Protein AF-A0A976LN12-F1 (afdb_monomer)

Solvent-accessible surface area (backbone atoms only — not comparable to full-atom values): 12462 Å² total; per-residue (Å²): 134,88,80,76,82,78,75,85,71,80,74,80,60,77,96,73,80,66,76,79,67,91,43,72,65,59,51,52,48,53,51,52,52,62,66,45,45,66,57,50,48,52,52,14,58,76,72,72,47,49,63,70,40,50,72,56,53,52,71,69,55,53,52,47,27,70,76,74,47,70,56,88,60,49,63,60,50,21,56,31,36,73,77,38,62,46,82,43,79,56,96,91,42,79,46,78,28,39,56,69,53,29,57,52,48,52,55,54,55,55,64,74,58,76,72,67,70,79,63,52,66,46,58,33,48,42,52,12,65,45,70,33,64,29,37,32,34,72,39,93,50,66,89,46,38,82,73,51,45,79,37,21,25,38,31,22,56,63,65,55,82,77,41,47,80,32,57,77,28,27,33,24,42,40,19,16,42,58,52,80,83,26,63,55,26,51,54,24,48,76,69,69,26,18,20,27,23,38,36,69,46,45,75,77,56,54,50,75,63,41,41,32,41,37,34,12,75,77,7,36,40,32,63,104

Nearest PDB structures (foldseek):
  2e28-assembly1_A  TM=8.685E-01  e=8.156E-12  Geobacillus stearothermophilus
  3t07-assembly1_C  TM=8.703E-01  e=4.282E-10  Staphylococcus aureus subsp. aureus MRSA252
  5fbu-assembly1_A  TM=6.760E-01  e=2.801E-12  Listeria monocytogenes serotype 4b str. F2365
  5fbt-assembly1_A  TM=6.808E-01  e=3.176E-12  Listeria monocytogenes serotype 4b str. F2365
  5hv2-assembly1_A  TM=5.425E-01  e=1.349E-11  Listeria monocytogenes

Foldseek 3Di:
DDDDDPDPPPPPPPPDPDDPPVDPVVVVVSVVVVVCLVVLCVLCVVLVHDSQLSVQDDPVQSVCCVVPNHDPCSSVQSVQVSVHWDWDQDPNDTDIAGDPRRVVVVVVVVVVDPDDLPDFKFFFAQQFADKAKAFEDEDADLVSLVVAAARHEYEYQADDPSNLVSLLRYQAYEHCADDNPGPQNVSCNVSSHTYGYNSNCRVVNHDGGFIWMAGSVRRMIGGD

Radius of gyration: 21.4 Å; Cα contacts (8 Å, |Δi|>4): 371; chains: 1; bounding box: 44×47×56 Å

Sequence (224 aa):
MLGLSKTAIFKIYGAKAMGEASNRFDEIFAWSISKIDPLLLEIAKRLKVTRAELANARGEEIVSALEKGPAESYRAELKQRIINYSLVLENGKISVHSGKSYQEYLKKESRSEKVNTKIRELHGQGVSAGKAKGRVKIVWDASEMKKVKRGDILVATSTYPALVPAMEKAGAIVTNEGGLLSHAAIVSRELGIPCVVGTKIGTKVLKDGDLVEVDANKGIVKRI

Mean predicted aligned error: 12.31 Å

Secondary structure (DSSP, 8-state):
-------------TTSSSS--SSHHHHHHHHHHHHHHHHHHHHHHHHT--HHHHHTS-HHHHHHHHHH---TTHHHHHHHHHH-EEEEEETTEEEEEEHHHHHHHHHHHHHH----TT--EEE-EEEE--EEEEEEEE-SSGGGGGGPPTT-EEEES---GGGHHHHTT-SEEEESS--TTSHHHHHHHHTT--EEE--SSHHHH--TT-EEEEETTTTEEEE-

Structure (mmCIF, N/CA/C/O backbone):
data_AF-A0A976LN12-F1
#
_entry.id   AF-A0A976LN12-F1
#
loop_
_atom_site.group_PDB
_atom_site.id
_atom_site.type_symbol
_atom_site.label_atom_id
_atom_site.label_alt_id
_atom_site.label_comp_id
_atom_site.label_asym_id
_atom_site.label_entity_id
_atom_site.label_seq_id
_atom_site.pdbx_PDB_ins_code
_atom_site.Cartn_x
_atom_site.Cartn_y
_atom_site.Cartn_z
_atom_site.occupancy
_atom_site.B_iso_or_equiv
_atom_site.auth_seq_id
_atom_site.auth_comp_id
_atom_site.auth_asym_id
_atom_site.auth_atom_id
_atom_site.pdbx_PDB_model_num
ATOM 1 N N . MET A 1 1 ? -1.147 -31.374 -9.773 1.00 28.98 1 MET A N 1
ATOM 2 C CA . MET A 1 1 ? -1.243 -30.909 -11.174 1.00 28.98 1 MET A CA 1
ATOM 3 C C . MET A 1 1 ? -1.25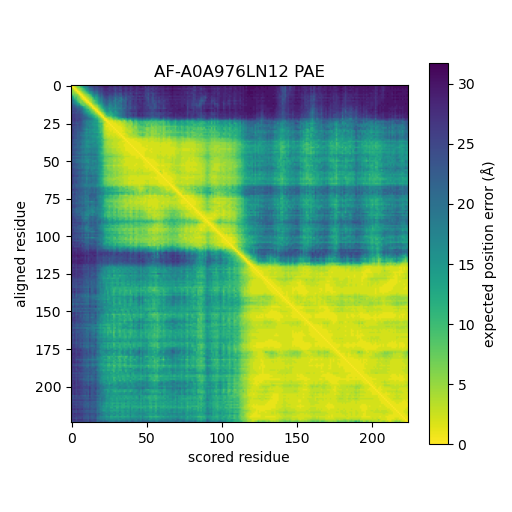7 -29.391 -11.167 1.00 28.98 1 MET A C 1
ATOM 5 O O . MET A 1 1 ? -2.199 -28.800 -10.660 1.00 28.98 1 MET A O 1
ATOM 9 N N . LEU A 1 2 ? -0.157 -28.786 -11.611 1.00 22.89 2 LEU A N 1
ATOM 10 C CA . LEU A 1 2 ? 0.069 -27.341 -11.652 1.00 22.89 2 LEU A CA 1
ATOM 11 C C . LEU A 1 2 ? -0.897 -26.683 -12.650 1.00 22.89 2 LEU A C 1
ATOM 13 O O . LEU A 1 2 ? -0.762 -26.860 -13.858 1.00 22.89 2 LEU A O 1
ATOM 17 N N . GLY A 1 3 ? -1.879 -25.942 -12.136 1.00 24.91 3 GLY A N 1
ATOM 18 C CA . GLY A 1 3 ? -2.769 -25.104 -12.934 1.00 24.91 3 GLY A CA 1
ATOM 19 C C . GLY A 1 3 ? -2.054 -23.817 -13.326 1.00 24.91 3 GLY A C 1
ATOM 20 O O . GLY A 1 3 ? -2.007 -22.867 -12.550 1.00 24.91 3 GLY A O 1
ATOM 21 N N . LEU A 1 4 ? -1.463 -23.825 -14.518 1.00 24.97 4 LEU A N 1
ATOM 22 C CA . LEU A 1 4 ? -0.829 -22.680 -15.161 1.00 24.97 4 LEU A CA 1
ATOM 23 C C . LEU A 1 4 ? -1.767 -21.461 -15.171 1.00 24.97 4 LEU A C 1
ATOM 25 O O . LEU A 1 4 ? -2.879 -21.512 -15.701 1.00 24.97 4 LEU A O 1
ATOM 29 N N . SER A 1 5 ? -1.274 -20.368 -14.588 1.00 24.47 5 SER A N 1
ATOM 30 C CA . SER A 1 5 ? -1.852 -19.026 -14.629 1.00 24.47 5 SER A CA 1
ATOM 31 C C . SER A 1 5 ? -2.061 -18.595 -16.082 1.00 24.47 5 SER A C 1
ATOM 33 O O . SER A 1 5 ? -1.107 -18.329 -16.816 1.00 24.47 5 SER A O 1
ATOM 35 N N . LYS A 1 6 ? -3.326 -18.563 -16.513 1.00 24.97 6 LYS A N 1
ATOM 36 C CA . LYS A 1 6 ? -3.734 -17.938 -17.771 1.00 24.97 6 LYS A CA 1
ATOM 37 C C . LYS A 1 6 ? -3.536 -16.432 -17.636 1.00 24.97 6 LYS A C 1
ATOM 39 O O . LYS A 1 6 ? -4.320 -15.756 -16.984 1.00 24.97 6 LYS A O 1
ATOM 44 N N . THR A 1 7 ? -2.476 -15.944 -18.268 1.00 26.75 7 THR A N 1
ATOM 45 C CA . THR A 1 7 ? -2.479 -14.730 -19.090 1.00 26.75 7 THR A CA 1
ATOM 46 C C . THR A 1 7 ? -3.413 -13.621 -18.593 1.00 26.75 7 THR A C 1
ATOM 48 O O . THR A 1 7 ? -4.501 -13.414 -19.130 1.00 26.75 7 THR A O 1
ATOM 51 N N . ALA A 1 8 ? -2.961 -12.840 -17.611 1.00 24.23 8 ALA A N 1
ATOM 52 C CA . ALA A 1 8 ? -3.479 -11.491 -17.422 1.00 24.23 8 ALA A CA 1
ATOM 53 C C . ALA A 1 8 ? -2.957 -10.619 -18.576 1.00 24.23 8 ALA A C 1
ATOM 55 O O . ALA A 1 8 ? -1.994 -9.868 -18.447 1.00 24.23 8 ALA A O 1
ATOM 56 N N . ILE A 1 9 ? -3.571 -10.776 -19.751 1.00 24.80 9 ILE A N 1
ATOM 57 C CA . ILE A 1 9 ? -3.522 -9.765 -20.801 1.00 24.80 9 ILE A CA 1
ATOM 58 C C . ILE A 1 9 ? -4.232 -8.559 -20.192 1.00 24.80 9 ILE A C 1
ATOM 60 O O . ILE A 1 9 ? -5.461 -8.524 -20.143 1.00 24.80 9 ILE A O 1
ATOM 64 N N . PHE A 1 10 ? -3.466 -7.587 -19.695 1.00 24.81 10 PHE A N 1
ATOM 65 C CA . PHE A 1 10 ? -3.969 -6.238 -19.473 1.00 24.81 10 PHE A CA 1
ATOM 66 C C . PHE A 1 10 ? -4.369 -5.699 -20.852 1.00 24.81 10 PHE A C 1
ATOM 68 O O . PHE A 1 10 ? -3.584 -5.078 -21.563 1.00 24.81 10 PHE A O 1
ATOM 75 N N . LYS A 1 11 ? -5.597 -6.011 -21.279 1.00 23.05 11 LYS A N 1
ATOM 76 C CA . LYS A 1 11 ? -6.276 -5.252 -22.321 1.00 23.05 11 LYS A CA 1
ATOM 77 C C . LYS A 1 11 ? -6.444 -3.858 -21.737 1.00 23.05 11 LYS A C 1
ATOM 79 O O . LYS A 1 11 ? -7.354 -3.627 -20.944 1.00 23.05 11 LYS A O 1
ATOM 84 N N . ILE A 1 12 ? -5.546 -2.952 -22.109 1.00 28.84 12 ILE A N 1
ATOM 85 C CA . ILE A 1 12 ? -5.745 -1.514 -21.963 1.00 28.84 12 ILE A CA 1
ATOM 86 C C . ILE A 1 12 ? -6.901 -1.179 -22.910 1.00 28.84 12 ILE A C 1
ATOM 88 O O . ILE A 1 12 ? -6.709 -0.809 -24.066 1.00 28.84 12 ILE A O 1
ATOM 92 N N . TYR A 1 13 ? -8.131 -1.422 -22.453 1.00 26.58 13 TYR A N 1
ATOM 93 C CA . TYR A 1 13 ? -9.299 -0.807 -23.052 1.00 26.58 13 TYR A CA 1
ATOM 94 C C . TYR A 1 13 ? -9.126 0.688 -22.834 1.00 26.58 13 TYR A C 1
ATOM 96 O O . TYR A 1 13 ? -9.095 1.156 -21.694 1.00 26.58 13 TYR A O 1
ATOM 104 N N . GLY A 1 14 ? -8.960 1.413 -23.938 1.00 29.27 14 GLY A N 1
ATOM 105 C CA . GLY A 1 14 ? -8.953 2.863 -23.930 1.00 29.27 14 GLY A CA 1
ATOM 106 C C . GLY A 1 14 ? -10.099 3.399 -23.073 1.00 29.27 14 GLY A C 1
ATOM 107 O O . GLY A 1 14 ? -11.235 2.941 -23.182 1.00 29.27 14 GLY A O 1
ATOM 108 N N . ALA A 1 15 ? -9.760 4.341 -22.199 1.00 33.19 15 ALA A N 1
ATOM 109 C CA . ALA A 1 15 ? -10.671 5.315 -21.604 1.00 33.19 15 ALA A CA 1
ATOM 110 C C . ALA A 1 15 ? -11.942 4.802 -20.884 1.00 33.19 15 ALA A C 1
ATOM 112 O O . ALA A 1 15 ? -12.852 5.594 -20.673 1.00 33.19 15 ALA A O 1
ATOM 113 N N . LYS A 1 16 ? -12.045 3.527 -20.473 1.00 28.75 16 LYS A N 1
ATOM 114 C CA . LYS A 1 16 ? -13.268 3.042 -19.789 1.00 28.75 16 LYS A CA 1
ATOM 115 C C . LYS A 1 16 ? -13.072 2.212 -18.517 1.00 28.75 16 LYS A C 1
ATOM 117 O O . LYS A 1 16 ? -14.050 1.698 -17.991 1.00 28.75 16 LYS A O 1
ATOM 122 N N . ALA A 1 17 ? -11.841 2.085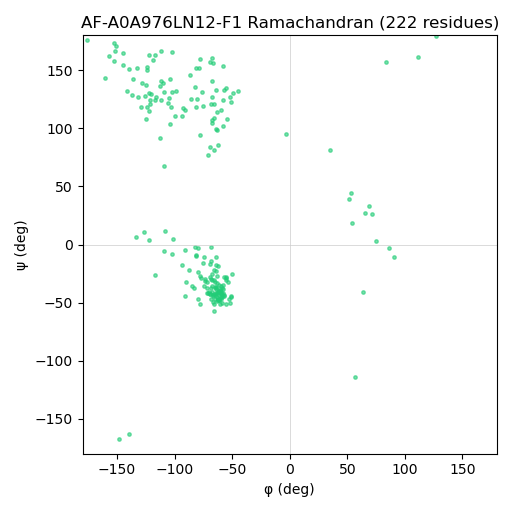 -18.013 1.00 30.70 17 ALA A N 1
ATOM 123 C CA . ALA A 1 17 ? -11.537 1.292 -16.810 1.00 30.70 17 ALA A CA 1
ATOM 124 C C . ALA A 1 17 ? -10.859 2.072 -15.666 1.00 30.70 17 ALA A C 1
ATOM 126 O O . ALA A 1 17 ? -10.529 1.481 -14.642 1.00 30.70 17 ALA A O 1
ATOM 127 N N . MET A 1 18 ? -10.673 3.384 -15.806 1.00 37.06 18 MET A N 1
ATOM 128 C CA . MET A 1 18 ? -10.394 4.253 -14.665 1.00 37.06 18 MET A CA 1
ATOM 129 C C . MET A 1 18 ? -11.718 4.910 -14.302 1.00 37.06 18 MET A C 1
ATOM 131 O O . MET A 1 18 ? -12.254 5.674 -15.102 1.00 37.06 18 MET A O 1
ATOM 135 N N . GLY A 1 19 ? -12.285 4.528 -13.152 1.00 37.47 19 GLY A N 1
ATOM 136 C CA . GLY A 1 19 ? -13.380 5.285 -12.550 1.00 37.47 19 GLY A CA 1
ATOM 137 C C . GLY A 1 19 ? -12.969 6.750 -12.520 1.00 37.47 19 GLY A C 1
ATOM 138 O O . GLY A 1 19 ? -11.820 7.015 -12.174 1.00 37.47 19 GLY A O 1
ATOM 139 N N . GLU A 1 20 ? -13.863 7.611 -13.012 1.00 40.19 20 GLU A N 1
ATOM 140 C CA . GLU A 1 20 ? -13.735 9.066 -13.156 1.00 40.19 20 GLU A CA 1
ATOM 141 C C . GLU A 1 20 ? -12.421 9.602 -12.587 1.00 40.19 20 GLU A C 1
ATOM 143 O O . GLU A 1 20 ? -12.283 9.801 -11.379 1.00 40.19 20 GLU A O 1
ATOM 148 N N . ALA A 1 21 ? -11.422 9.754 -13.461 1.00 42.53 21 ALA A N 1
ATOM 149 C CA . ALA A 1 21 ? -10.165 10.377 -13.098 1.00 42.53 21 ALA A CA 1
ATOM 150 C C . ALA A 1 21 ? -10.495 11.785 -12.596 1.00 42.53 21 ALA A C 1
ATOM 152 O O . ALA A 1 21 ? -10.798 12.686 -13.372 1.00 42.53 21 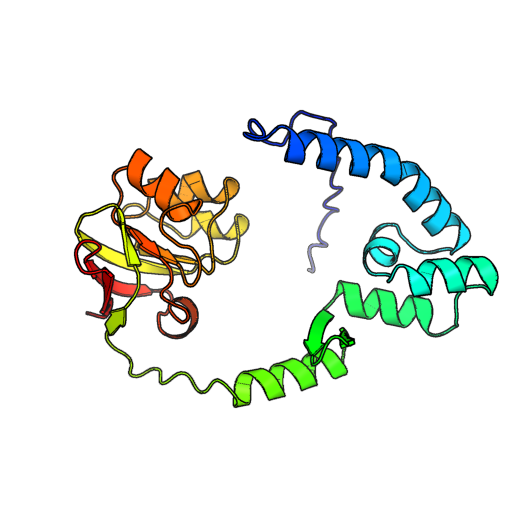ALA A O 1
ATOM 153 N N . SER A 1 22 ? -10.484 11.963 -11.277 1.00 49.88 22 SER A N 1
ATOM 154 C CA . SER A 1 22 ? -10.904 13.206 -10.631 1.00 49.88 22 SER A CA 1
ATOM 155 C C . SER A 1 22 ? -10.008 14.395 -10.995 1.00 49.88 22 SER A C 1
ATOM 157 O O . SER A 1 22 ? -10.376 15.536 -10.730 1.00 49.88 22 SER A O 1
ATOM 159 N N . ASN A 1 23 ? -8.866 14.150 -11.651 1.00 54.28 23 ASN A N 1
ATOM 160 C CA . ASN A 1 23 ? -7.935 15.164 -12.119 1.00 54.28 23 ASN A CA 1
ATOM 161 C C . ASN A 1 23 ? -7.524 14.949 -13.585 1.00 54.28 23 ASN A C 1
ATOM 163 O O . ASN A 1 23 ? -6.964 13.920 -13.959 1.00 54.28 23 ASN A O 1
ATOM 167 N N . ARG A 1 24 ? -7.680 16.007 -14.393 1.00 60.66 24 ARG A N 1
ATOM 168 C CA . ARG A 1 24 ? -7.269 16.112 -15.811 1.00 60.66 24 ARG A CA 1
ATOM 169 C C . ARG A 1 24 ? -5.817 15.684 -16.080 1.00 60.66 24 ARG A C 1
ATOM 171 O O . ARG A 1 24 ? -5.483 15.285 -17.191 1.00 60.66 24 ARG A O 1
ATOM 178 N N . PHE A 1 25 ? -4.945 15.774 -15.076 1.00 66.12 25 PHE A N 1
ATOM 179 C CA . PHE A 1 25 ? -3.558 15.322 -15.171 1.00 66.12 25 PHE A CA 1
ATOM 180 C C . PHE A 1 25 ? -3.449 13.803 -15.368 1.00 66.12 25 PHE A C 1
ATOM 182 O O . PHE A 1 25 ? -2.692 13.364 -16.231 1.00 66.12 25 PHE A O 1
ATOM 189 N N . ASP A 1 26 ? -4.236 13.011 -14.636 1.00 60.69 26 ASP A N 1
ATOM 190 C CA . ASP A 1 26 ? -4.193 11.547 -14.717 1.00 60.69 26 ASP A CA 1
ATOM 191 C C . ASP A 1 26 ? -4.701 11.058 -16.078 1.00 60.69 26 ASP A C 1
ATOM 193 O O . ASP A 1 26 ? -4.136 10.132 -16.661 1.00 60.69 26 ASP A O 1
ATOM 197 N N . GLU A 1 27 ? -5.700 11.742 -16.644 1.00 63.44 27 GLU A N 1
ATOM 198 C CA . GLU A 1 27 ? -6.181 11.486 -18.005 1.00 63.44 27 GLU A CA 1
ATOM 199 C C . GLU A 1 27 ? -5.117 11.793 -19.061 1.00 63.44 27 GLU A C 1
ATOM 201 O O . GLU A 1 27 ? -4.867 10.972 -19.944 1.00 63.44 27 GLU A O 1
ATOM 206 N N . ILE A 1 28 ? -4.457 12.955 -18.967 1.00 74.44 28 ILE A N 1
ATOM 207 C CA . ILE A 1 28 ? -3.376 13.342 -19.887 1.00 74.44 28 ILE A CA 1
ATOM 208 C C . ILE A 1 28 ? -2.206 12.365 -19.771 1.00 74.44 28 ILE A C 1
ATOM 210 O O . ILE A 1 28 ? -1.624 11.977 -20.787 1.00 74.44 28 ILE A O 1
ATOM 214 N N . PHE A 1 29 ? -1.869 11.943 -18.554 1.00 70.38 29 PHE A N 1
ATOM 215 C CA . PHE A 1 29 ? -0.800 10.987 -18.307 1.00 70.38 29 PHE A CA 1
ATOM 216 C C . PHE A 1 29 ? -1.143 9.617 -18.902 1.00 70.38 29 PHE A C 1
ATOM 218 O O . PHE A 1 29 ? -0.370 9.084 -19.699 1.00 70.38 29 PHE A O 1
ATOM 225 N N . ALA A 1 30 ? -2.329 9.078 -18.610 1.00 68.50 30 ALA A N 1
ATOM 226 C CA . ALA A 1 30 ? -2.794 7.810 -19.167 1.00 68.50 30 ALA A CA 1
ATOM 227 C C . ALA A 1 30 ? -2.876 7.855 -20.702 1.00 68.50 30 ALA A C 1
ATOM 229 O O . ALA A 1 30 ? -2.438 6.921 -21.383 1.00 68.50 30 ALA A O 1
ATOM 230 N N . TRP A 1 31 ? -3.369 8.963 -21.264 1.00 76.88 31 TRP A N 1
ATOM 231 C CA . TRP A 1 31 ? -3.399 9.185 -22.707 1.00 76.88 31 TRP A CA 1
ATOM 232 C C . TRP A 1 31 ? -1.988 9.202 -23.302 1.00 76.88 31 TRP A C 1
ATOM 234 O O . TRP A 1 31 ? -1.729 8.479 -24.264 1.00 76.88 31 TRP A O 1
ATOM 244 N N . SER A 1 32 ? -1.054 9.935 -22.696 1.00 75.12 32 SER A N 1
ATOM 245 C CA . SER A 1 32 ? 0.346 9.998 -23.138 1.00 75.12 32 SER A CA 1
ATOM 246 C C . SER A 1 32 ? 1.007 8.618 -23.122 1.00 75.12 32 SER A C 1
ATOM 248 O O . SER A 1 32 ? 1.611 8.213 -24.115 1.00 75.12 32 SER A O 1
ATOM 250 N N . ILE A 1 33 ? 0.817 7.843 -22.048 1.00 75.62 33 ILE A N 1
ATOM 251 C CA . ILE A 1 33 ? 1.317 6.464 -21.953 1.00 75.62 33 ILE A CA 1
ATOM 252 C C . ILE A 1 33 ? 0.724 5.588 -23.066 1.00 75.62 33 ILE A C 1
ATOM 254 O O . ILE A 1 33 ? 1.459 4.847 -23.718 1.00 75.62 33 ILE A O 1
ATOM 258 N N . SER A 1 34 ? -0.578 5.713 -23.351 1.00 76.19 34 SER A N 1
ATOM 259 C CA . SER A 1 34 ? -1.232 4.939 -24.417 1.00 76.19 34 SER A CA 1
ATOM 260 C C . SER A 1 34 ? -0.680 5.247 -25.816 1.00 76.19 34 SER A C 1
ATOM 262 O O . SER A 1 34 ? -0.609 4.358 -26.662 1.00 76.19 34 SER A O 1
ATOM 264 N N . LYS A 1 35 ? -0.256 6.494 -26.064 1.00 83.19 35 LYS A N 1
ATOM 265 C CA . LYS A 1 35 ? 0.338 6.917 -27.343 1.00 83.19 35 LYS A CA 1
ATOM 266 C C . LYS A 1 35 ? 1.790 6.480 -27.494 1.00 83.19 35 LYS A C 1
ATOM 268 O O . LYS A 1 35 ? 2.245 6.282 -28.617 1.00 83.19 35 LYS A O 1
ATOM 273 N N . ILE A 1 36 ? 2.494 6.302 -26.381 1.00 87.56 36 ILE A N 1
ATOM 274 C CA . ILE A 1 36 ? 3.873 5.810 -26.351 1.00 87.56 36 ILE A CA 1
ATOM 275 C C . ILE A 1 36 ? 3.926 4.282 -26.512 1.00 87.56 36 ILE A C 1
ATOM 277 O O . ILE A 1 36 ? 4.933 3.748 -26.973 1.00 87.56 36 ILE A O 1
ATOM 281 N N . ASP A 1 37 ? 2.855 3.554 -26.190 1.00 84.81 37 ASP A N 1
ATOM 282 C CA . ASP A 1 37 ? 2.883 2.089 -26.198 1.00 84.81 37 ASP A CA 1
ATOM 283 C C . ASP A 1 37 ? 3.267 1.454 -27.557 1.00 84.81 37 ASP A C 1
ATOM 285 O O . ASP A 1 37 ? 4.125 0.567 -27.558 1.00 84.81 37 ASP A O 1
ATOM 289 N N . PRO A 1 38 ? 2.783 1.932 -28.726 1.00 89.12 38 PRO A N 1
ATOM 290 C CA . PRO A 1 38 ? 3.251 1.447 -30.030 1.00 89.12 38 PRO A CA 1
ATOM 291 C C . PRO A 1 38 ? 4.758 1.634 -30.254 1.00 89.12 38 PRO A C 1
ATOM 293 O O . PRO A 1 38 ? 5.413 0.758 -30.820 1.00 89.12 38 PRO A O 1
ATOM 296 N N . LEU A 1 39 ? 5.325 2.746 -29.774 1.00 90.38 39 LEU A N 1
ATOM 297 C CA . LEU A 1 39 ? 6.764 3.004 -29.843 1.00 90.38 39 LEU A CA 1
ATOM 298 C C . LEU A 1 39 ? 7.535 2.009 -28.967 1.00 90.38 39 LEU A C 1
ATOM 300 O O . LEU A 1 39 ? 8.534 1.442 -29.406 1.00 90.38 39 LEU A O 1
ATOM 304 N N . LEU A 1 40 ? 7.051 1.747 -27.751 1.00 89.88 40 LEU A N 1
ATOM 305 C CA . LEU A 1 40 ? 7.664 0.769 -26.849 1.00 89.88 40 LEU A CA 1
ATOM 306 C C . LEU A 1 40 ? 7.589 -0.655 -27.410 1.00 89.88 40 LEU A C 1
ATOM 308 O O . LEU A 1 40 ? 8.537 -1.422 -27.255 1.00 89.88 40 LEU A O 1
ATOM 312 N N . LEU A 1 41 ? 6.503 -1.016 -28.096 1.00 90.31 41 LEU A N 1
ATOM 313 C CA . LEU A 1 41 ? 6.386 -2.309 -28.773 1.00 90.31 41 LEU A CA 1
ATOM 314 C C . LEU A 1 41 ? 7.406 -2.462 -29.908 1.00 90.31 41 LEU A C 1
ATOM 316 O O . LEU A 1 41 ? 8.026 -3.520 -30.031 1.00 90.31 41 LEU A O 1
ATOM 320 N N . GLU A 1 42 ? 7.630 -1.414 -30.701 1.00 92.94 42 GLU A N 1
ATOM 321 C CA . GLU A 1 42 ? 8.632 -1.429 -31.771 1.00 92.94 42 GLU A CA 1
ATOM 322 C C . GLU A 1 42 ? 10.062 -1.508 -31.212 1.00 92.94 42 GLU A C 1
ATOM 324 O O . GLU A 1 42 ? 10.877 -2.295 -31.697 1.00 92.94 42 GLU A O 1
ATOM 329 N N . ILE A 1 43 ? 10.361 -0.775 -30.133 1.00 92.19 43 ILE A N 1
ATOM 330 C CA . ILE A 1 43 ? 11.647 -0.882 -29.424 1.00 92.19 43 ILE A CA 1
ATOM 331 C C . ILE A 1 43 ? 11.849 -2.309 -28.899 1.00 92.19 43 ILE A C 1
ATOM 333 O O . ILE A 1 43 ? 12.904 -2.905 -29.123 1.00 92.19 43 ILE A O 1
ATOM 337 N N . ALA A 1 44 ? 10.834 -2.891 -28.255 1.00 91.06 44 ALA A N 1
ATOM 338 C CA . ALA A 1 44 ? 10.896 -4.256 -27.735 1.00 91.06 44 ALA A CA 1
ATOM 339 C C . ALA A 1 44 ? 11.185 -5.264 -28.860 1.00 91.06 44 ALA A C 1
ATOM 341 O O . ALA A 1 44 ? 12.060 -6.123 -28.725 1.00 91.06 44 ALA A O 1
ATOM 342 N N . LYS A 1 45 ? 10.524 -5.102 -30.013 1.00 92.19 45 LYS A N 1
ATOM 343 C CA . LYS A 1 45 ? 10.739 -5.923 -31.208 1.00 92.19 45 LYS A CA 1
ATOM 344 C C . LYS A 1 45 ? 12.171 -5.808 -31.738 1.00 92.19 45 LYS A C 1
ATOM 346 O O . LYS A 1 45 ? 12.798 -6.838 -31.988 1.00 92.19 45 LYS A O 1
ATOM 351 N N . ARG A 1 46 ? 12.713 -4.590 -31.863 1.00 92.12 46 ARG A N 1
ATOM 352 C CA . ARG A 1 46 ? 14.097 -4.348 -32.322 1.00 92.12 46 ARG A CA 1
ATOM 353 C C . ARG A 1 46 ? 15.134 -4.962 -31.388 1.00 92.12 46 ARG A C 1
ATOM 355 O O . ARG A 1 46 ? 16.070 -5.610 -31.848 1.00 92.12 46 ARG A O 1
ATOM 362 N N . LEU A 1 47 ? 14.926 -4.824 -30.081 1.00 89.62 47 LEU A N 1
ATOM 363 C CA . LEU A 1 47 ? 15.802 -5.392 -29.054 1.00 89.62 47 LEU A CA 1
ATOM 364 C C . LEU A 1 47 ? 15.552 -6.895 -28.815 1.00 89.62 47 LEU A C 1
ATOM 366 O O . LEU A 1 47 ? 16.279 -7.544 -28.053 1.00 89.62 47 LEU A O 1
ATOM 370 N N . LYS A 1 48 ? 14.555 -7.479 -29.502 1.00 90.25 48 LYS A N 1
ATOM 371 C CA . LYS A 1 48 ? 14.134 -8.881 -29.370 1.00 90.25 48 LYS A CA 1
ATOM 372 C C . LYS A 1 48 ? 13.843 -9.242 -27.900 1.00 90.25 48 LYS A C 1
ATOM 374 O O . LYS A 1 48 ? 14.292 -10.276 -27.404 1.00 90.25 48 LYS A O 1
ATOM 379 N N . VAL A 1 49 ? 13.132 -8.360 -27.204 1.00 88.88 49 VAL A N 1
ATOM 380 C CA . VAL A 1 49 ? 12.633 -8.539 -25.831 1.00 88.88 49 VAL A CA 1
ATOM 381 C C . VAL A 1 49 ? 11.115 -8.384 -25.812 1.00 88.88 49 VAL A C 1
ATOM 383 O O . VAL A 1 49 ? 10.509 -7.864 -26.747 1.00 88.88 49 VAL A O 1
ATOM 386 N N . THR A 1 50 ? 10.474 -8.851 -24.751 1.00 89.00 50 THR A N 1
ATOM 387 C CA . THR A 1 50 ? 9.036 -8.663 -24.541 1.00 89.00 50 THR A CA 1
ATOM 388 C C . THR A 1 50 ? 8.728 -7.253 -24.034 1.00 89.00 50 THR A C 1
ATOM 390 O O . THR A 1 50 ? 9.571 -6.576 -23.443 1.00 89.00 50 THR A O 1
ATOM 393 N N . ARG A 1 51 ? 7.476 -6.809 -24.204 1.00 86.94 51 ARG A N 1
ATOM 394 C CA . ARG A 1 51 ? 7.005 -5.516 -23.679 1.00 86.94 51 ARG A CA 1
ATOM 395 C C . ARG A 1 51 ? 7.160 -5.398 -22.158 1.00 86.94 51 ARG A C 1
ATOM 397 O O . ARG A 1 51 ? 7.446 -4.309 -21.662 1.00 86.94 51 ARG A O 1
ATOM 404 N N . ALA A 1 52 ? 6.977 -6.513 -21.447 1.00 83.25 52 ALA A N 1
ATOM 405 C CA . AL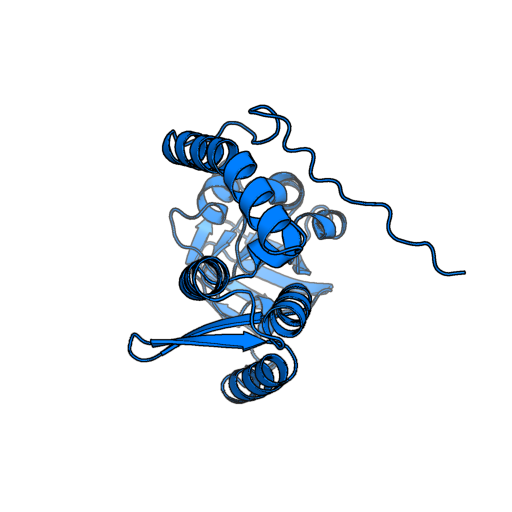A A 1 52 ? 7.145 -6.606 -20.001 1.00 83.25 52 ALA A CA 1
ATOM 406 C C . ALA A 1 52 ? 8.622 -6.517 -19.588 1.00 83.25 52 ALA A C 1
ATOM 408 O O . ALA A 1 52 ? 8.945 -5.802 -18.645 1.00 83.25 52 ALA A O 1
ATOM 409 N N . GLU A 1 53 ? 9.530 -7.172 -20.317 1.00 85.00 53 GLU A N 1
ATOM 410 C CA . GLU A 1 53 ? 10.976 -7.024 -20.096 1.00 85.00 53 GLU A CA 1
ATOM 411 C C . GLU A 1 53 ? 11.419 -5.578 -20.340 1.00 85.00 53 GLU A C 1
ATOM 413 O O . GLU A 1 53 ? 12.087 -4.998 -19.489 1.00 85.00 53 GLU A O 1
ATOM 418 N N . LEU A 1 54 ? 10.974 -4.957 -21.438 1.00 88.19 54 LEU A N 1
ATOM 419 C CA . LEU A 1 54 ? 11.306 -3.562 -21.739 1.00 88.19 54 LEU A CA 1
ATOM 420 C C . LEU A 1 54 ? 10.786 -2.588 -20.669 1.00 88.19 54 LEU A C 1
ATOM 422 O O . LEU A 1 54 ? 11.458 -1.610 -20.362 1.00 88.19 54 LEU A O 1
ATOM 426 N N . ALA A 1 55 ? 9.623 -2.860 -20.065 1.00 86.12 55 ALA A N 1
ATOM 427 C CA . ALA A 1 55 ? 9.072 -2.035 -18.984 1.00 86.12 55 ALA A CA 1
ATOM 428 C C . ALA A 1 55 ? 9.964 -1.995 -17.727 1.00 86.12 55 ALA A C 1
ATOM 430 O O . ALA A 1 55 ? 9.813 -1.094 -16.909 1.00 86.12 55 ALA A O 1
ATOM 431 N N . ASN A 1 56 ? 10.883 -2.954 -17.581 1.00 84.94 56 ASN A N 1
ATOM 432 C CA . ASN A 1 56 ? 11.830 -3.048 -16.469 1.00 84.94 56 ASN A CA 1
ATOM 433 C C . ASN A 1 56 ? 13.247 -2.558 -16.842 1.00 84.94 56 ASN A C 1
ATOM 435 O O . ASN A 1 56 ? 14.186 -2.667 -16.042 1.00 84.94 56 ASN A O 1
ATOM 439 N N . ALA A 1 57 ? 13.426 -2.036 -18.060 1.00 86.75 57 ALA A N 1
ATOM 440 C CA . ALA A 1 57 ? 14.681 -1.457 -18.522 1.00 86.75 57 ALA A CA 1
ATOM 441 C C . ALA A 1 57 ? 14.780 0.023 -18.131 1.00 86.75 57 ALA A C 1
ATOM 443 O O . ALA A 1 57 ? 13.788 0.752 -18.136 1.00 86.75 57 ALA A O 1
ATOM 444 N N . ARG A 1 58 ? 15.993 0.491 -17.829 1.00 86.31 58 ARG A N 1
ATOM 445 C CA . ARG A 1 58 ? 16.253 1.921 -17.620 1.00 86.31 58 ARG A CA 1
ATOM 446 C C . ARG A 1 58 ? 16.372 2.638 -18.959 1.00 86.31 58 ARG A C 1
ATOM 448 O O . ARG A 1 58 ? 16.842 2.050 -19.930 1.00 86.31 58 ARG A O 1
ATOM 455 N N . GLY A 1 59 ? 16.032 3.928 -18.989 1.00 85.75 59 GLY A N 1
ATOM 456 C CA . GLY A 1 59 ? 16.147 4.750 -20.200 1.00 85.75 59 GLY A CA 1
ATOM 457 C C . GLY A 1 59 ? 17.543 4.681 -20.831 1.00 85.75 59 GLY A C 1
ATOM 458 O O . GLY A 1 59 ? 17.664 4.399 -22.017 1.00 85.75 59 GLY A O 1
ATOM 459 N N . GLU A 1 60 ? 18.595 4.814 -20.020 1.00 85.94 60 GLU A N 1
ATOM 460 C CA . GLU A 1 60 ? 19.996 4.700 -20.459 1.00 85.94 60 GLU A CA 1
ATOM 461 C C . GLU A 1 60 ? 20.327 3.326 -21.060 1.00 85.94 60 GLU A C 1
ATOM 463 O O . GLU A 1 60 ? 21.060 3.228 -22.043 1.00 85.94 60 GLU A O 1
ATOM 468 N N . GLU A 1 61 ? 19.770 2.251 -20.495 1.00 88.50 61 GLU A N 1
ATOM 469 C CA . GLU A 1 61 ? 19.990 0.892 -20.990 1.00 88.50 61 GLU A CA 1
ATOM 470 C C . GLU A 1 61 ? 19.269 0.668 -22.322 1.00 88.50 61 GLU A C 1
ATOM 472 O O . GLU A 1 61 ? 19.821 0.015 -23.201 1.00 88.50 61 GLU A O 1
ATOM 477 N N . ILE A 1 62 ? 18.064 1.228 -22.487 1.00 90.00 62 ILE A N 1
ATOM 478 C CA . ILE A 1 62 ? 17.322 1.192 -23.754 1.00 90.00 62 ILE A CA 1
ATOM 479 C C . ILE A 1 62 ? 18.101 1.945 -24.836 1.00 90.00 62 ILE A C 1
ATOM 481 O O . ILE A 1 62 ? 18.303 1.400 -25.917 1.00 90.00 62 ILE A O 1
ATOM 485 N N . VAL A 1 63 ? 18.570 3.163 -24.544 1.00 91.00 63 VAL A N 1
ATOM 486 C CA . VAL A 1 63 ? 19.352 3.978 -25.491 1.00 91.00 63 VAL A CA 1
ATOM 487 C C . VAL A 1 63 ? 20.641 3.256 -25.887 1.00 91.00 63 VAL A C 1
ATOM 489 O O . VAL A 1 63 ? 20.877 3.036 -27.071 1.00 91.00 63 VAL A O 1
ATOM 492 N N . SER A 1 64 ? 21.420 2.781 -24.911 1.00 89.06 64 SER A N 1
ATOM 493 C CA . SER A 1 64 ? 22.657 2.032 -25.168 1.00 89.06 64 SER A CA 1
ATOM 494 C C . SER A 1 64 ? 22.407 0.756 -25.982 1.00 89.06 64 SER A C 1
ATOM 496 O O . SER A 1 64 ? 23.153 0.461 -26.914 1.00 89.06 64 SER A O 1
ATOM 498 N N . ALA A 1 65 ? 21.327 0.019 -25.691 1.00 90.62 65 ALA A N 1
ATOM 499 C CA . ALA A 1 65 ? 20.970 -1.188 -26.433 1.00 90.62 65 ALA A CA 1
ATOM 500 C C . ALA A 1 65 ? 20.513 -0.896 -27.872 1.00 90.62 65 ALA A C 1
ATOM 502 O O . ALA A 1 65 ? 20.710 -1.735 -28.751 1.00 90.62 65 ALA A O 1
ATOM 503 N N . LEU A 1 66 ? 19.914 0.272 -28.127 1.00 90.38 66 LEU A N 1
ATOM 504 C CA . LEU A 1 66 ? 19.550 0.715 -29.474 1.00 90.38 66 LEU A CA 1
ATOM 505 C C . LEU A 1 66 ? 20.773 1.168 -30.285 1.00 90.38 66 LEU A C 1
ATOM 507 O O . LEU A 1 66 ? 20.816 0.914 -31.485 1.00 90.38 66 LEU A O 1
ATOM 511 N N . GLU A 1 67 ? 21.761 1.798 -29.645 1.00 91.31 67 GLU A N 1
ATOM 512 C CA . GLU A 1 67 ? 22.983 2.286 -30.303 1.00 91.31 67 GLU A CA 1
ATOM 513 C C . GLU A 1 67 ? 24.020 1.183 -30.548 1.00 91.31 67 GLU A C 1
ATOM 515 O O . GLU A 1 67 ? 24.595 1.091 -31.630 1.00 91.31 67 GLU A O 1
ATOM 520 N N . LYS A 1 68 ? 24.285 0.357 -29.530 1.00 89.94 68 LYS A N 1
ATOM 521 C CA . LYS A 1 68 ? 25.402 -0.607 -29.503 1.00 89.94 68 LYS A CA 1
ATOM 522 C C . LYS A 1 68 ? 24.945 -2.061 -29.616 1.00 89.94 68 LYS A C 1
ATOM 524 O O . LYS A 1 68 ? 25.775 -2.962 -29.701 1.00 89.94 68 LYS A O 1
ATOM 529 N N . GLY A 1 69 ? 23.635 -2.291 -29.616 1.00 85.44 69 GLY A N 1
ATOM 530 C CA . GLY A 1 69 ? 23.043 -3.613 -29.454 1.00 85.44 69 GLY A CA 1
ATOM 531 C C . GLY A 1 69 ? 22.911 -4.015 -27.976 1.00 85.44 69 GLY A C 1
ATOM 532 O O . GLY A 1 69 ? 23.614 -3.492 -27.107 1.00 85.44 69 GLY A O 1
ATOM 533 N N . PRO A 1 70 ? 21.990 -4.940 -27.650 1.00 84.31 70 PRO A N 1
ATOM 534 C CA . PRO A 1 70 ? 21.788 -5.386 -26.278 1.00 84.31 70 PRO A CA 1
ATOM 535 C C . PRO A 1 70 ? 23.007 -6.175 -25.786 1.00 84.31 70 PRO A C 1
ATOM 537 O O . PRO A 1 70 ? 23.408 -7.158 -26.408 1.00 84.31 70 PRO A O 1
ATOM 540 N N . ALA A 1 71 ? 23.561 -5.775 -24.639 1.00 80.06 71 ALA A N 1
ATOM 541 C CA . ALA A 1 71 ? 24.607 -6.538 -23.962 1.00 80.06 71 ALA A CA 1
ATOM 542 C C . ALA A 1 71 ? 24.128 -7.965 -23.629 1.00 80.06 71 ALA A C 1
ATOM 544 O O . ALA A 1 71 ? 22.938 -8.197 -23.414 1.00 80.06 71 ALA A O 1
ATOM 545 N N . GLU A 1 72 ? 25.050 -8.922 -23.516 1.00 78.12 72 GLU A N 1
ATOM 546 C CA . GLU A 1 72 ? 24.719 -10.325 -23.219 1.00 78.12 72 GLU A CA 1
ATOM 547 C C . GLU A 1 72 ? 23.941 -10.478 -21.897 1.00 78.12 72 GLU A C 1
ATOM 549 O O . GLU A 1 72 ? 22.958 -11.217 -21.809 1.00 78.12 72 GLU A O 1
ATOM 554 N N . SER A 1 73 ? 24.309 -9.686 -20.888 1.00 79.06 73 SER A N 1
ATOM 555 C CA . SER A 1 73 ? 23.644 -9.643 -19.584 1.00 79.06 73 SER A CA 1
ATOM 556 C C . SER A 1 73 ? 22.300 -8.909 -19.588 1.00 79.06 73 SER A C 1
ATOM 558 O O . SER A 1 73 ? 21.514 -9.097 -18.660 1.00 79.06 73 SER A O 1
ATOM 560 N N . TYR A 1 74 ? 21.993 -8.117 -20.625 1.00 82.69 74 TYR A N 1
ATOM 561 C CA . TYR A 1 74 ? 20.829 -7.223 -20.662 1.00 82.69 74 TYR A CA 1
ATOM 562 C C . TYR A 1 74 ? 19.525 -7.981 -20.411 1.00 82.69 74 TYR A C 1
ATOM 564 O O . TYR A 1 74 ? 18.757 -7.641 -19.518 1.00 82.69 74 TYR A O 1
ATOM 572 N N . ARG A 1 75 ? 19.289 -9.077 -21.137 1.00 83.44 75 ARG A N 1
ATOM 573 C CA . ARG A 1 75 ? 18.055 -9.858 -20.965 1.00 83.44 75 ARG A CA 1
ATOM 574 C C . ARG A 1 75 ? 17.987 -10.582 -19.628 1.00 83.44 75 ARG A C 1
ATOM 576 O O . ARG A 1 75 ? 16.902 -10.703 -19.064 1.00 83.44 75 ARG A O 1
ATOM 583 N N . ALA A 1 76 ? 19.117 -11.098 -19.145 1.00 85.38 76 ALA A N 1
ATOM 584 C CA . ALA A 1 76 ? 19.168 -11.791 -17.863 1.00 85.38 76 ALA A CA 1
ATOM 585 C C . ALA A 1 76 ? 18.798 -10.835 -16.719 1.00 85.38 76 ALA A C 1
ATOM 587 O O . ALA A 1 76 ? 17.990 -11.189 -15.863 1.00 85.38 76 ALA A O 1
ATOM 588 N N . GLU A 1 77 ? 19.308 -9.606 -16.775 1.00 84.69 77 GLU A N 1
ATOM 589 C CA . GLU A 1 77 ? 19.011 -8.531 -15.830 1.00 84.69 77 GLU A CA 1
ATOM 590 C C . GLU A 1 77 ? 17.521 -8.142 -15.854 1.00 84.69 77 GLU A C 1
ATOM 592 O O . GLU A 1 77 ? 16.872 -8.102 -14.809 1.00 84.69 77 GLU A O 1
ATOM 597 N N . LEU A 1 78 ? 16.932 -7.935 -17.041 1.00 85.25 78 LEU A N 1
ATOM 598 C CA . LEU A 1 78 ? 15.504 -7.600 -17.162 1.00 85.25 78 LEU A CA 1
ATOM 599 C C . LEU A 1 78 ? 14.597 -8.694 -16.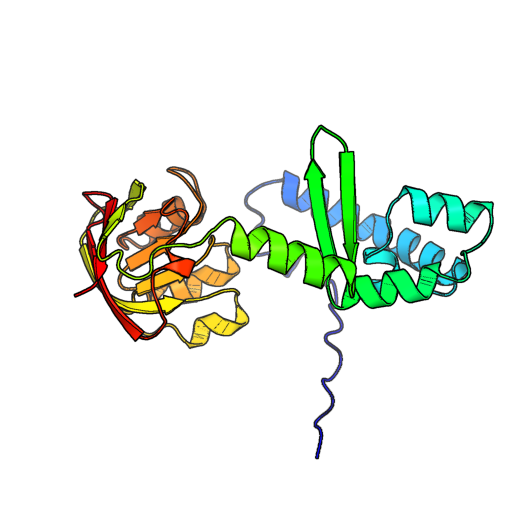591 1.00 85.25 78 LEU A C 1
ATOM 601 O O . LEU A 1 78 ? 13.621 -8.395 -15.903 1.00 85.25 78 LEU A O 1
ATOM 605 N N . LYS A 1 79 ? 14.938 -9.967 -16.820 1.00 85.56 79 LYS A N 1
ATOM 606 C CA . LYS A 1 79 ? 14.201 -11.099 -16.241 1.00 85.56 79 LYS A CA 1
ATOM 607 C C . LYS A 1 79 ? 14.289 -11.135 -14.721 1.00 85.56 79 LYS A C 1
ATOM 609 O O . LYS A 1 79 ? 13.301 -11.468 -14.075 1.00 85.56 79 LYS A O 1
ATOM 614 N N . GLN A 1 80 ? 15.437 -10.781 -14.145 1.00 83.88 80 GLN A N 1
ATOM 615 C CA . GLN A 1 80 ? 15.566 -10.673 -12.692 1.00 83.88 80 GLN A CA 1
ATOM 616 C C . GLN A 1 80 ? 14.695 -9.543 -12.141 1.00 83.88 80 GLN A C 1
ATOM 618 O O . GLN A 1 80 ? 13.990 -9.758 -11.158 1.00 83.88 80 GLN A O 1
ATOM 623 N N . ARG A 1 81 ? 14.664 -8.384 -12.810 1.00 83.75 81 ARG A N 1
ATOM 624 C CA . ARG A 1 81 ? 13.842 -7.237 -12.389 1.00 83.75 81 ARG A CA 1
ATOM 625 C C . ARG A 1 81 ? 12.341 -7.508 -12.448 1.00 83.75 81 ARG A C 1
ATOM 627 O O . ARG A 1 81 ? 11.621 -7.032 -11.582 1.00 83.75 81 ARG A O 1
ATOM 634 N N . ILE A 1 82 ? 11.880 -8.337 -13.388 1.00 81.25 82 ILE A N 1
ATOM 635 C CA . ILE A 1 82 ? 10.481 -8.805 -13.407 1.00 81.25 82 ILE A CA 1
ATOM 636 C C . ILE A 1 82 ? 10.123 -9.560 -12.118 1.00 81.25 82 ILE A C 1
ATOM 638 O O . ILE A 1 82 ? 8.988 -9.475 -11.656 1.00 81.25 82 ILE A O 1
ATOM 642 N N . ILE A 1 83 ? 11.067 -10.313 -11.544 1.00 80.31 83 ILE A N 1
ATOM 643 C CA . ILE A 1 83 ? 10.839 -11.079 -10.312 1.00 80.31 83 ILE A CA 1
ATOM 644 C C . ILE A 1 83 ? 10.894 -10.148 -9.102 1.00 80.31 83 ILE A C 1
ATOM 646 O O . ILE A 1 83 ? 10.008 -10.184 -8.250 1.00 80.31 83 ILE A O 1
ATOM 650 N N . ASN A 1 84 ? 11.960 -9.357 -8.994 1.00 76.50 84 ASN A N 1
ATOM 651 C CA . ASN A 1 84 ? 12.130 -8.385 -7.928 1.00 76.50 84 ASN A CA 1
ATOM 652 C C . ASN A 1 84 ? 13.154 -7.311 -8.292 1.00 76.50 84 ASN A C 1
ATOM 654 O O . ASN A 1 84 ? 14.191 -7.578 -8.901 1.00 76.50 84 ASN A O 1
ATOM 658 N N . TYR A 1 85 ? 12.877 -6.088 -7.850 1.00 83.31 85 TYR A N 1
ATOM 659 C CA . TYR A 1 85 ? 13.856 -5.017 -7.862 1.00 83.31 85 TYR A CA 1
ATOM 660 C C . TYR A 1 85 ? 13.576 -3.993 -6.758 1.00 83.31 85 TYR A C 1
ATOM 662 O O . TYR A 1 85 ? 12.449 -3.877 -6.273 1.00 83.31 85 TYR A O 1
ATOM 670 N N . SER A 1 86 ? 14.603 -3.243 -6.365 1.00 76.69 86 SER A N 1
ATOM 671 C CA . SER A 1 86 ? 14.462 -2.010 -5.591 1.00 76.69 86 SER A CA 1
ATOM 672 C C . SER A 1 86 ? 15.226 -0.879 -6.272 1.00 76.69 86 SER A C 1
ATOM 674 O O . SER A 1 86 ? 16.325 -1.077 -6.794 1.00 76.69 86 SER A O 1
ATOM 676 N N . LEU A 1 87 ? 14.616 0.305 -6.287 1.00 80.12 87 LEU A N 1
ATOM 677 C CA . LEU A 1 87 ? 15.253 1.554 -6.690 1.00 80.12 87 LEU A CA 1
ATOM 678 C C . LEU A 1 87 ? 15.580 2.324 -5.420 1.00 80.12 87 LEU A C 1
ATOM 680 O O . LEU A 1 87 ? 14.678 2.659 -4.654 1.00 80.12 87 LEU A O 1
ATOM 684 N N . VAL A 1 88 ? 16.861 2.573 -5.192 1.00 77.56 88 VAL A N 1
ATOM 685 C CA . VAL A 1 88 ? 17.357 3.231 -3.986 1.00 77.56 88 VAL A CA 1
ATOM 686 C C . VAL A 1 88 ? 18.002 4.539 -4.407 1.00 77.56 88 VAL A C 1
ATOM 688 O O . VAL A 1 88 ? 18.871 4.557 -5.274 1.00 77.56 88 VAL A O 1
ATOM 691 N N . LEU A 1 89 ? 17.544 5.643 -3.823 1.00 76.44 89 LEU A N 1
ATOM 692 C CA . LEU A 1 89 ? 18.127 6.962 -4.032 1.00 76.44 89 LEU A CA 1
ATOM 693 C C . LEU A 1 89 ? 18.953 7.323 -2.795 1.00 76.44 89 LEU A C 1
ATOM 695 O O . LEU A 1 89 ? 18.398 7.697 -1.766 1.00 76.44 89 LEU A O 1
ATOM 699 N N . GLU A 1 90 ? 20.275 7.233 -2.905 1.00 76.94 90 GLU A N 1
ATOM 700 C CA . GLU A 1 90 ? 21.215 7.597 -1.840 1.00 76.94 90 GLU A CA 1
ATOM 701 C C . GLU A 1 90 ? 22.159 8.695 -2.339 1.00 76.94 90 GLU A C 1
ATOM 703 O O . GLU A 1 90 ? 22.824 8.545 -3.363 1.00 76.94 90 GLU A O 1
ATOM 708 N N . ASN A 1 91 ? 22.226 9.822 -1.620 1.00 81.44 91 ASN A N 1
ATOM 709 C CA . ASN A 1 91 ? 23.102 10.958 -1.948 1.00 81.44 91 ASN A CA 1
ATOM 710 C C . ASN A 1 91 ? 22.971 11.437 -3.411 1.00 81.44 91 ASN A C 1
ATOM 712 O O . ASN A 1 91 ? 23.965 11.739 -4.072 1.00 81.44 91 ASN A O 1
ATOM 716 N N . GLY A 1 92 ? 21.741 11.455 -3.937 1.00 78.19 92 GLY A N 1
ATOM 717 C CA . GLY A 1 92 ? 21.450 11.856 -5.318 1.00 78.19 92 GLY A CA 1
ATOM 718 C C . GLY A 1 92 ? 21.821 10.822 -6.387 1.00 78.19 92 GLY A C 1
ATOM 719 O O . GLY A 1 92 ? 21.641 11.090 -7.572 1.00 78.19 92 GLY A O 1
ATOM 720 N N . LYS A 1 93 ? 22.312 9.638 -6.002 1.00 77.50 93 LYS A N 1
ATOM 721 C CA . LYS A 1 93 ? 22.588 8.523 -6.913 1.00 77.50 93 LYS A CA 1
ATOM 722 C C . LYS A 1 93 ? 21.481 7.483 -6.820 1.00 77.50 93 LYS A C 1
ATOM 724 O O . LYS A 1 93 ? 21.120 7.053 -5.729 1.00 77.50 93 LYS A O 1
ATOM 729 N N . ILE A 1 94 ? 20.968 7.072 -7.977 1.00 78.12 94 ILE A N 1
ATOM 730 C CA . ILE A 1 94 ? 19.985 5.993 -8.086 1.00 78.12 94 ILE A CA 1
ATOM 731 C C . ILE A 1 94 ? 20.742 4.677 -8.281 1.00 78.12 94 ILE A C 1
ATOM 733 O O . ILE A 1 94 ? 21.403 4.494 -9.305 1.00 78.12 94 ILE A O 1
ATOM 737 N N . SER A 1 95 ? 20.634 3.754 -7.328 1.00 79.12 95 SER A N 1
ATOM 738 C CA . SER A 1 95 ? 21.059 2.363 -7.487 1.00 79.12 95 SER A CA 1
ATOM 739 C C . SER A 1 95 ? 19.851 1.456 -7.696 1.00 79.12 95 SER A C 1
ATOM 741 O O . SER A 1 95 ? 18.782 1.649 -7.116 1.00 79.12 95 SER A O 1
ATOM 743 N N . VAL A 1 96 ? 20.018 0.456 -8.562 1.00 81.19 96 VAL A N 1
ATOM 744 C CA . VAL A 1 96 ? 19.007 -0.575 -8.806 1.00 81.19 96 VAL A CA 1
ATOM 745 C C . VAL A 1 96 ? 19.544 -1.889 -8.274 1.00 81.19 96 VAL A C 1
ATOM 747 O O . VAL A 1 96 ? 20.628 -2.313 -8.670 1.00 81.19 96 VAL A O 1
ATOM 750 N N . HIS A 1 97 ? 18.790 -2.530 -7.391 1.00 79.31 97 HIS A N 1
ATOM 751 C CA . HIS A 1 97 ? 19.112 -3.858 -6.885 1.00 79.31 97 HIS A CA 1
ATOM 752 C C . HIS A 1 97 ? 18.112 -4.859 -7.456 1.00 79.31 97 HIS A C 1
ATOM 754 O O . HIS A 1 97 ? 16.910 -4.618 -7.411 1.00 79.31 97 HIS A O 1
ATOM 760 N N . SER A 1 98 ? 18.597 -5.974 -7.990 1.00 81.69 98 SER A N 1
ATOM 761 C CA . SER A 1 98 ? 17.823 -7.025 -8.660 1.00 81.69 98 SER A CA 1
ATOM 762 C C . SER A 1 98 ? 18.377 -8.399 -8.259 1.00 81.69 98 SER A C 1
ATOM 764 O O . SER A 1 98 ? 19.550 -8.542 -7.894 1.00 81.69 98 SER A O 1
ATOM 766 N N . GLY A 1 99 ? 17.532 -9.431 -8.241 1.00 81.69 99 GLY A N 1
ATOM 767 C CA . GLY A 1 99 ? 17.965 -10.802 -7.963 1.00 81.69 99 GLY A CA 1
ATOM 768 C C . GLY A 1 99 ? 18.683 -10.960 -6.612 1.00 81.69 99 GLY A C 1
ATOM 769 O O . GLY A 1 99 ? 18.079 -10.823 -5.546 1.00 81.69 99 GLY A O 1
ATOM 770 N N . LYS A 1 100 ? 19.983 -11.289 -6.640 1.00 83.50 100 LYS A N 1
ATOM 771 C CA . LYS A 1 100 ? 20.789 -11.485 -5.418 1.00 83.50 100 LYS A CA 1
ATOM 772 C C . LYS A 1 100 ? 21.028 -10.177 -4.660 1.00 83.50 100 LYS A C 1
ATOM 774 O O . LYS A 1 100 ? 20.876 -10.157 -3.441 1.00 83.50 100 LYS A O 1
ATOM 779 N N . SER A 1 101 ? 21.338 -9.090 -5.367 1.00 82.69 101 SER A N 1
ATOM 780 C CA . SER A 1 101 ? 21.609 -7.797 -4.727 1.00 82.69 101 SER A CA 1
ATOM 781 C C . SER A 1 101 ? 20.348 -7.219 -4.076 1.00 82.69 101 SER A C 1
ATOM 783 O O . SER A 1 101 ? 20.436 -6.582 -3.030 1.00 82.69 101 SER A O 1
ATOM 785 N N . TYR A 1 102 ? 19.165 -7.519 -4.627 1.00 80.50 102 TYR A N 1
ATOM 786 C CA . TYR A 1 102 ? 17.874 -7.196 -4.011 1.00 80.50 102 TYR A CA 1
ATOM 787 C C . TYR A 1 102 ? 17.690 -7.894 -2.655 1.00 80.50 102 TYR A C 1
ATOM 789 O O . TYR A 1 102 ? 17.338 -7.259 -1.661 1.00 80.50 102 TYR A O 1
ATOM 797 N N . GLN A 1 103 ? 17.971 -9.200 -2.590 1.00 77.56 103 GLN A N 1
ATOM 798 C CA . GLN A 1 103 ? 17.876 -9.985 -1.352 1.00 77.56 103 GLN A CA 1
ATOM 799 C C . GLN A 1 103 ? 18.837 -9.470 -0.270 1.00 77.56 103 GLN A C 1
ATOM 801 O O . GLN A 1 103 ? 18.487 -9.420 0.910 1.00 77.56 103 GLN A O 1
ATOM 806 N N . GLU A 1 104 ? 20.053 -9.094 -0.661 1.00 81.94 104 GLU A N 1
ATOM 807 C CA . GLU A 1 104 ? 21.052 -8.519 0.243 1.00 81.94 104 GLU A CA 1
ATOM 808 C C . GLU A 1 104 ? 20.630 -7.142 0.757 1.00 81.94 104 GLU A C 1
ATOM 810 O O . GLU A 1 104 ? 20.707 -6.894 1.964 1.00 81.94 104 GLU A O 1
ATOM 815 N N . TYR A 1 105 ? 20.113 -6.286 -0.130 1.00 79.12 105 TYR A N 1
ATOM 816 C CA . TYR A 1 105 ? 19.572 -4.980 0.235 1.00 79.12 105 TYR A CA 1
ATOM 817 C C . TYR A 1 105 ? 18.427 -5.115 1.244 1.00 79.12 105 TYR A C 1
ATOM 819 O O . TYR A 1 105 ? 18.491 -4.525 2.321 1.00 79.12 105 TYR A O 1
ATOM 827 N N . LEU A 1 106 ? 17.440 -5.978 0.974 1.00 75.81 106 LEU A N 1
ATOM 828 C CA . LEU A 1 106 ? 16.338 -6.219 1.907 1.00 75.81 106 LEU A CA 1
ATOM 829 C C . LEU A 1 106 ? 16.827 -6.680 3.282 1.00 75.81 106 LEU A C 1
ATOM 831 O O . LEU A 1 106 ? 16.331 -6.200 4.298 1.00 75.81 106 LEU A O 1
ATOM 835 N N . LYS A 1 107 ? 17.804 -7.593 3.347 1.00 75.56 107 LYS A N 1
ATOM 836 C CA . LYS A 1 107 ? 18.366 -8.059 4.627 1.00 75.56 107 LYS A CA 1
ATOM 837 C C . LYS A 1 107 ? 19.070 -6.941 5.394 1.00 75.56 107 LYS A C 1
ATOM 839 O O . LYS A 1 107 ? 19.011 -6.932 6.625 1.00 75.56 107 LYS A O 1
ATOM 844 N N . LYS A 1 108 ? 19.748 -6.031 4.689 1.00 73.38 108 LYS A N 1
ATOM 845 C CA . LYS A 1 108 ? 20.409 -4.863 5.282 1.00 73.38 108 LYS A CA 1
ATOM 846 C C . LYS A 1 108 ? 19.372 -3.879 5.829 1.00 73.38 108 LYS A C 1
ATOM 848 O O . LYS A 1 108 ? 19.469 -3.516 6.995 1.00 73.38 108 LYS A O 1
ATOM 853 N N . GLU A 1 109 ? 18.338 -3.569 5.053 1.00 66.94 109 GLU A N 1
ATOM 854 C CA . GLU A 1 109 ? 17.248 -2.669 5.454 1.00 66.94 109 GLU A CA 1
ATOM 855 C C . GLU A 1 109 ? 16.456 -3.224 6.652 1.00 66.94 109 GLU A C 1
ATOM 857 O O . GLU A 1 109 ? 16.258 -2.554 7.664 1.00 66.94 109 GLU A O 1
ATOM 862 N N . SER A 1 110 ? 16.122 -4.518 6.607 1.00 56.09 110 SER A N 1
ATOM 863 C CA . SER A 1 110 ? 15.407 -5.224 7.682 1.00 56.09 110 SER A CA 1
ATOM 864 C C . SER A 1 110 ? 16.192 -5.276 9.000 1.00 56.09 110 SER A C 1
ATOM 866 O O . SER A 1 110 ? 15.602 -5.401 10.071 1.00 56.09 110 SER A O 1
ATOM 868 N N . ARG A 1 111 ? 17.534 -5.229 8.950 1.00 55.53 111 ARG A N 1
ATOM 869 C CA . ARG A 1 111 ? 18.387 -5.185 10.151 1.00 55.53 111 ARG A CA 1
ATOM 870 C C . ARG A 1 111 ? 18.419 -3.798 10.790 1.00 55.53 111 ARG A C 1
ATOM 872 O O . ARG A 1 111 ? 18.596 -3.725 12.006 1.00 55.53 111 ARG A O 1
ATOM 879 N N . SER A 1 112 ? 18.234 -2.745 9.999 1.00 51.41 112 SER A N 1
ATOM 880 C CA . SER A 1 112 ? 18.191 -1.353 10.456 1.00 51.41 112 SER A CA 1
ATOM 881 C C . SER A 1 112 ? 16.884 -1.031 11.192 1.00 51.41 112 SER A C 1
ATOM 883 O O . SER A 1 112 ? 16.882 -0.243 12.133 1.00 51.41 112 SER A O 1
ATOM 885 N N . GLU A 1 113 ? 15.786 -1.708 10.849 1.00 50.03 113 GLU A N 1
ATOM 886 C CA . GLU A 1 113 ? 14.471 -1.520 11.469 1.00 50.03 113 GLU A CA 1
ATOM 887 C C . GLU A 1 113 ? 14.059 -2.711 12.353 1.00 50.03 113 GLU A C 1
ATOM 889 O O . GLU A 1 113 ? 13.092 -3.424 12.076 1.00 50.03 113 GLU A O 1
ATOM 894 N N . LYS A 1 114 ? 14.744 -2.936 13.481 1.00 52.41 114 LYS A N 1
ATOM 895 C CA . LYS A 1 114 ? 14.182 -3.801 14.536 1.00 52.41 114 LYS A CA 1
ATOM 896 C C . LYS A 1 114 ? 12.990 -3.100 15.195 1.00 52.41 114 LYS A C 1
ATOM 898 O O . LYS A 1 114 ? 13.127 -2.469 16.241 1.00 52.41 114 LYS A O 1
ATOM 903 N N . VAL A 1 115 ? 11.808 -3.214 14.595 1.00 58.62 115 VAL A N 1
ATOM 904 C CA . VAL A 1 115 ? 10.564 -2.739 15.211 1.00 58.62 115 VAL A CA 1
ATOM 905 C C . VAL A 1 115 ? 10.252 -3.622 16.419 1.00 58.62 115 VAL A C 1
ATOM 907 O O . VAL A 1 115 ? 10.106 -4.839 16.308 1.00 58.62 115 VAL A O 1
ATOM 910 N N . ASN A 1 116 ? 10.168 -3.011 17.600 1.00 64.62 116 ASN A N 1
ATOM 911 C CA . ASN A 1 116 ? 9.831 -3.715 18.830 1.00 64.62 116 ASN A CA 1
ATOM 912 C C . ASN A 1 116 ? 8.370 -4.193 18.774 1.00 64.62 116 ASN A C 1
ATOM 914 O O . ASN A 1 116 ? 7.437 -3.412 18.932 1.00 64.62 116 ASN A O 1
ATOM 918 N N . THR A 1 117 ? 8.150 -5.495 18.604 1.00 62.50 117 THR A N 1
ATOM 919 C CA . THR A 1 117 ? 6.807 -6.098 18.528 1.00 62.50 117 THR A CA 1
ATOM 920 C C . THR A 1 117 ? 6.025 -6.052 19.852 1.00 62.50 117 THR A C 1
ATOM 922 O O . THR A 1 117 ? 4.877 -6.498 19.908 1.00 62.50 117 THR A O 1
ATOM 925 N N . LYS A 1 118 ? 6.618 -5.529 20.939 1.00 68.75 118 LYS A N 1
ATOM 926 C CA . LYS A 1 118 ? 5.927 -5.282 22.218 1.00 68.75 118 LYS A CA 1
ATOM 927 C C . LYS A 1 118 ? 5.143 -3.966 22.252 1.00 68.75 118 LYS A C 1
ATOM 929 O O . LYS A 1 118 ? 4.494 -3.706 23.264 1.00 68.75 118 LYS A O 1
ATOM 934 N N . ILE A 1 119 ? 5.178 -3.152 21.194 1.00 78.94 119 ILE A N 1
ATOM 935 C CA . ILE A 1 119 ? 4.373 -1.927 21.108 1.00 78.94 119 ILE A CA 1
ATOM 936 C C . ILE A 1 119 ? 2.887 -2.306 21.204 1.00 78.94 119 ILE A C 1
ATOM 938 O O . ILE A 1 119 ? 2.365 -3.050 20.375 1.00 78.94 119 ILE A O 1
ATOM 942 N N . ARG A 1 120 ? 2.222 -1.842 22.268 1.00 84.62 120 ARG A N 1
ATOM 943 C CA . ARG A 1 120 ? 0.784 -2.068 22.506 1.00 84.62 120 ARG A CA 1
ATOM 944 C C . ARG A 1 120 ? -0.087 -0.935 21.975 1.00 84.62 120 ARG A C 1
ATOM 946 O O . ARG A 1 120 ? -1.287 -1.135 21.816 1.00 84.62 120 ARG A O 1
ATOM 953 N N . GLU A 1 121 ? 0.514 0.220 21.723 1.00 92.75 121 GLU A N 1
ATOM 954 C CA . GLU A 1 121 ? -0.166 1.445 21.331 1.00 92.75 121 GLU A CA 1
ATOM 955 C C . GLU A 1 121 ? 0.608 2.119 20.200 1.00 92.75 121 GLU A C 1
ATOM 957 O O . GLU A 1 121 ? 1.823 2.296 20.281 1.00 92.75 121 GLU A O 1
ATOM 962 N N . LEU A 1 122 ? -0.100 2.447 19.128 1.00 93.88 122 LEU A N 1
ATOM 963 C CA . LEU A 1 122 ? 0.405 3.164 17.971 1.00 93.88 122 LEU A CA 1
ATOM 964 C C . LEU A 1 122 ? -0.234 4.543 17.934 1.00 93.88 122 LEU A C 1
ATOM 966 O O . LEU A 1 122 ? -1.434 4.685 18.175 1.00 93.88 122 LEU A O 1
ATOM 970 N N . HIS A 1 123 ? 0.567 5.534 17.562 1.00 95.06 123 HIS A N 1
ATOM 971 C CA . HIS A 1 123 ? 0.107 6.897 17.354 1.00 95.06 123 HIS A CA 1
ATOM 972 C C . HIS A 1 123 ? 0.158 7.237 15.870 1.00 95.06 123 HIS A C 1
ATOM 974 O O . HIS A 1 123 ? 1.112 6.897 15.170 1.00 95.06 123 HIS A O 1
ATOM 980 N N . GLY A 1 124 ? -0.868 7.934 15.413 1.00 95.12 124 GLY A N 1
ATOM 981 C CA . GLY A 1 124 ? -0.948 8.540 14.097 1.00 95.12 124 GLY A CA 1
ATOM 982 C C . GLY A 1 124 ? -1.784 9.812 14.159 1.00 95.12 124 GLY A C 1
ATOM 983 O O . GLY A 1 124 ? -2.111 10.321 15.230 1.00 95.12 124 GLY A O 1
ATOM 984 N N . GLN A 1 125 ? -2.151 10.327 12.995 1.00 96.81 125 GLN A N 1
ATOM 985 C CA . GLN A 1 125 ? -3.053 11.458 12.872 1.00 96.81 125 GLN A CA 1
ATOM 986 C C . GLN A 1 125 ? -4.487 10.953 12.712 1.00 96.81 125 GLN A C 1
ATOM 988 O O . GLN A 1 125 ? -4.818 10.287 11.732 1.00 96.81 125 GLN A O 1
ATOM 993 N N . GLY A 1 126 ? -5.348 11.293 13.667 1.00 96.50 126 GLY A N 1
ATOM 994 C CA . GLY A 1 126 ? -6.788 11.134 13.516 1.00 96.50 126 GLY A CA 1
ATOM 995 C C . GLY A 1 126 ? -7.320 12.049 12.417 1.00 96.50 126 GLY A C 1
ATOM 996 O O . GLY A 1 126 ? -7.139 13.263 12.491 1.00 96.50 126 GLY A O 1
ATOM 997 N N . VAL A 1 127 ? -7.945 11.483 11.384 1.00 96.38 127 VAL A N 1
ATOM 998 C CA . VAL A 1 127 ? -8.451 12.254 10.233 1.00 96.38 127 VAL A CA 1
ATOM 999 C C . VAL A 1 127 ? -9.963 12.181 10.077 1.00 96.38 127 VAL A C 1
ATOM 1001 O O . VAL A 1 127 ? -10.553 13.135 9.574 1.00 96.38 127 VAL A O 1
ATOM 1004 N N . SER A 1 128 ? -10.593 11.110 10.553 1.00 97.19 128 SER A N 1
ATOM 1005 C CA . SER A 1 128 ? -12.048 10.978 10.638 1.00 97.19 128 SER A CA 1
ATOM 1006 C C . SER A 1 128 ? -12.403 10.547 12.055 1.00 97.19 128 SER A C 1
ATOM 1008 O O . SER A 1 128 ? -11.909 9.520 12.519 1.00 97.19 128 SER A O 1
ATOM 1010 N N . ALA A 1 129 ? -13.167 11.377 12.765 1.00 96.00 129 ALA A N 1
ATOM 1011 C CA . ALA A 1 129 ? -13.435 11.218 14.190 1.00 96.00 129 ALA A CA 1
ATOM 1012 C C . ALA A 1 129 ? -14.277 9.967 14.490 1.00 96.00 129 ALA A C 1
ATOM 1014 O O . ALA A 1 129 ? -15.028 9.479 13.650 1.00 96.00 129 ALA A O 1
ATOM 1015 N N . GLY A 1 130 ? -14.166 9.464 15.720 1.00 96.88 130 GLY A N 1
ATOM 1016 C CA . GLY A 1 130 ? -14.919 8.301 16.189 1.00 96.88 130 GLY A CA 1
ATOM 1017 C C . GLY A 1 130 ? -14.039 7.206 16.785 1.00 96.88 130 GLY A C 1
ATOM 1018 O O . GLY A 1 130 ? -12.817 7.340 16.889 1.00 96.88 130 GLY A O 1
ATOM 1019 N N . LYS A 1 131 ? -14.688 6.131 17.239 1.00 97.81 131 LYS A N 1
ATOM 1020 C CA . LYS A 1 131 ? -14.029 4.987 17.872 1.00 97.81 131 LYS A CA 1
ATOM 1021 C C . LYS A 1 131 ? -14.593 3.685 17.339 1.00 97.81 131 LYS A C 1
ATOM 1023 O O . LYS A 1 131 ? -15.802 3.578 17.154 1.00 97.81 131 LYS A O 1
ATOM 1028 N N . ALA A 1 132 ? -13.734 2.693 17.159 1.00 98.00 132 ALA A N 1
ATOM 1029 C CA . ALA A 1 132 ? -14.158 1.358 16.764 1.00 98.00 132 ALA A CA 1
ATOM 1030 C C . ALA A 1 132 ? -13.291 0.282 17.408 1.00 98.00 132 ALA A C 1
ATOM 1032 O O . ALA A 1 132 ? -12.128 0.510 17.742 1.00 98.00 132 ALA A O 1
ATOM 1033 N N . LYS A 1 133 ? -13.867 -0.911 17.551 1.00 98.06 133 LYS A N 1
ATOM 1034 C CA . LYS A 1 133 ? -13.166 -2.125 17.967 1.00 98.06 133 LYS A CA 1
ATOM 1035 C C . LYS A 1 133 ? -13.401 -3.204 16.936 1.00 98.06 133 LYS A C 1
ATOM 1037 O O . LYS A 1 133 ? -14.533 -3.389 16.501 1.00 98.06 133 LYS A O 1
ATOM 1042 N N . GLY A 1 134 ? -12.355 -3.938 16.595 1.00 97.62 134 GLY A N 1
ATOM 1043 C CA . GLY A 1 134 ? -12.471 -5.013 15.625 1.00 97.62 134 GLY A CA 1
ATOM 1044 C C . GLY A 1 134 ? -11.172 -5.775 15.450 1.00 97.62 134 GLY A C 1
ATOM 1045 O O . GLY A 1 134 ? -10.142 -5.442 16.042 1.00 97.62 134 GLY A O 1
ATOM 1046 N N . ARG A 1 135 ? -11.237 -6.829 14.636 1.00 98.12 135 ARG A N 1
ATOM 1047 C CA . ARG A 1 135 ? -10.055 -7.610 14.284 1.00 98.12 135 ARG A CA 1
ATOM 1048 C C . ARG A 1 135 ? -9.307 -6.930 13.153 1.00 98.12 135 ARG A C 1
ATOM 1050 O O . ARG A 1 135 ? -9.912 -6.520 12.168 1.00 98.12 135 ARG A O 1
ATOM 1057 N N . VAL A 1 136 ? -7.993 -6.861 13.283 1.00 98.06 136 VAL A N 1
ATOM 1058 C CA . VAL A 1 136 ? -7.107 -6.342 12.248 1.00 98.06 136 VAL A CA 1
ATOM 1059 C C . VAL A 1 136 ? -7.180 -7.229 11.008 1.00 98.06 136 VAL A C 1
ATOM 1061 O O . VAL A 1 136 ? -7.088 -8.459 11.097 1.00 98.06 136 VAL A O 1
ATOM 1064 N N . LYS A 1 137 ? -7.325 -6.579 9.854 1.00 97.81 137 LYS A N 1
ATOM 1065 C CA . LYS A 1 137 ? -7.139 -7.150 8.524 1.00 97.81 137 LYS A CA 1
ATOM 1066 C C . LYS A 1 137 ? -6.126 -6.307 7.773 1.00 97.81 137 LYS A C 1
ATOM 1068 O O . LYS A 1 137 ? -6.424 -5.173 7.400 1.00 97.81 137 LYS A O 1
ATOM 1073 N N . ILE A 1 138 ? -4.936 -6.861 7.582 1.00 96.69 138 ILE A N 1
ATOM 1074 C CA . ILE A 1 138 ? -3.885 -6.231 6.795 1.00 96.69 138 ILE A CA 1
ATOM 1075 C C . ILE A 1 138 ? -4.180 -6.495 5.320 1.00 96.69 138 ILE A C 1
ATOM 1077 O O . ILE A 1 138 ? -4.365 -7.641 4.908 1.00 96.69 138 ILE A O 1
ATOM 1081 N N . VAL A 1 139 ? -4.258 -5.422 4.537 1.00 93.44 139 VAL A N 1
ATOM 1082 C CA . VAL A 1 139 ? -4.541 -5.465 3.100 1.00 93.44 139 VAL A CA 1
ATOM 1083 C C . VAL A 1 139 ? -3.392 -4.798 2.362 1.00 93.44 139 VAL A C 1
ATOM 1085 O O . VAL A 1 139 ? -3.169 -3.594 2.499 1.00 93.44 139 VAL A O 1
ATOM 1088 N N . TRP A 1 140 ? -2.669 -5.590 1.573 1.00 87.69 140 TRP A N 1
ATOM 1089 C CA . TRP A 1 140 ? -1.565 -5.091 0.747 1.00 87.69 140 TRP A CA 1
ATOM 1090 C C . TRP A 1 140 ? -2.050 -4.551 -0.597 1.00 87.69 140 TRP A C 1
ATOM 1092 O O . TRP A 1 140 ? -1.531 -3.552 -1.092 1.00 87.69 140 TRP A O 1
ATOM 1102 N N . ASP A 1 141 ? -3.075 -5.183 -1.169 1.00 84.06 141 ASP A N 1
ATOM 1103 C CA . ASP A 1 141 ? -3.629 -4.801 -2.460 1.00 84.06 141 ASP A CA 1
ATOM 1104 C C . ASP A 1 141 ? -5.116 -5.173 -2.616 1.00 84.06 141 ASP A C 1
ATOM 1106 O O . ASP A 1 141 ? -5.725 -5.844 -1.777 1.00 84.06 141 ASP A O 1
ATOM 1110 N N . ALA A 1 142 ? -5.707 -4.719 -3.723 1.00 83.62 142 ALA A N 1
ATOM 1111 C CA . ALA A 1 142 ? -7.107 -4.921 -4.077 1.00 83.62 142 ALA A CA 1
ATOM 1112 C C . ALA A 1 142 ? -7.552 -6.404 -4.099 1.00 83.62 142 ALA A C 1
ATOM 1114 O O . ALA A 1 142 ? -8.720 -6.702 -3.836 1.00 83.62 142 ALA A O 1
ATOM 1115 N N . SER A 1 143 ? -6.655 -7.354 -4.381 1.00 86.94 143 SER A N 1
ATOM 1116 C CA . SER A 1 143 ? -6.988 -8.786 -4.402 1.00 86.94 143 SER A CA 1
ATOM 1117 C C . SER A 1 143 ? -7.326 -9.329 -3.010 1.00 86.94 143 SER A C 1
ATOM 1119 O O . SER A 1 143 ? -8.115 -10.269 -2.875 1.00 86.94 143 SER A O 1
ATOM 1121 N N . GLU A 1 144 ? -6.813 -8.682 -1.962 1.00 88.75 144 GLU A N 1
ATOM 1122 C CA . GLU A 1 144 ? -6.987 -9.100 -0.574 1.00 88.75 144 GLU A CA 1
ATOM 1123 C C . GLU A 1 144 ? -8.216 -8.488 0.110 1.00 88.75 144 GLU A C 1
ATOM 1125 O O . GLU A 1 144 ? -8.570 -8.884 1.221 1.00 88.75 144 GLU A O 1
ATOM 1130 N N . MET A 1 145 ? -8.935 -7.582 -0.558 1.00 88.88 145 MET A N 1
ATOM 1131 C CA . MET A 1 145 ? -10.116 -6.905 -0.005 1.00 88.88 145 MET A CA 1
ATOM 1132 C C . MET A 1 145 ? -11.205 -7.851 0.504 1.00 88.88 145 MET A C 1
ATOM 1134 O O . MET A 1 145 ? -11.963 -7.509 1.411 1.00 88.88 145 MET A O 1
ATOM 1138 N N . LYS A 1 146 ? -11.293 -9.061 -0.061 1.00 91.50 146 LYS A N 1
ATOM 1139 C CA . LYS A 1 146 ? -12.259 -10.085 0.366 1.00 91.50 146 LYS A CA 1
ATOM 1140 C C . LYS A 1 146 ? -12.023 -10.572 1.802 1.00 91.50 146 LYS A C 1
ATOM 1142 O O . LYS A 1 146 ? -12.929 -11.160 2.385 1.00 91.50 146 LYS A O 1
ATOM 1147 N N . LYS A 1 147 ? -10.834 -10.335 2.373 1.00 93.38 147 LYS A N 1
ATOM 1148 C CA . LYS A 1 147 ? -10.504 -10.670 3.767 1.00 93.38 147 LYS A CA 1
ATOM 1149 C C . LYS A 1 147 ? -11.263 -9.802 4.775 1.00 93.38 147 LYS A C 1
ATOM 1151 O O . LYS A 1 147 ? -11.482 -10.256 5.898 1.00 93.38 147 LYS A O 1
ATOM 1156 N N . VAL A 1 148 ? -11.631 -8.579 4.387 1.00 96.44 148 VAL A N 1
ATOM 1157 C CA . VAL A 1 148 ? -12.254 -7.582 5.263 1.00 96.44 148 VAL A CA 1
ATOM 1158 C C . VAL A 1 148 ? -13.741 -7.867 5.391 1.00 96.44 148 VAL A C 1
ATOM 1160 O O . VAL A 1 148 ? -14.488 -7.844 4.406 1.00 96.44 148 VAL A O 1
ATOM 1163 N N . LYS A 1 149 ? -14.175 -8.143 6.619 1.00 96.88 149 LYS A N 1
ATOM 1164 C CA . LYS A 1 149 ? -15.586 -8.309 6.959 1.00 96.88 149 LYS A CA 1
ATOM 1165 C C . LYS A 1 149 ? -16.116 -7.055 7.640 1.00 96.88 149 LYS A C 1
ATOM 1167 O O . LYS A 1 149 ? -15.363 -6.180 8.061 1.00 96.88 149 LYS A O 1
ATOM 1172 N N . ARG A 1 150 ? -17.444 -6.973 7.733 1.00 97.06 150 ARG A N 1
ATOM 1173 C CA . ARG A 1 150 ? -18.119 -5.841 8.366 1.00 97.06 150 ARG A CA 1
ATOM 1174 C C . ARG A 1 150 ? -17.649 -5.688 9.818 1.00 97.06 150 ARG A C 1
ATOM 1176 O O . ARG A 1 150 ? -17.769 -6.636 10.588 1.00 97.06 150 ARG A O 1
ATOM 1183 N N . GLY A 1 151 ? -17.143 -4.508 10.169 1.00 96.38 151 GLY A N 1
ATOM 1184 C CA . GLY A 1 151 ? -16.639 -4.189 11.509 1.00 96.38 151 GLY A CA 1
ATOM 1185 C C . GLY A 1 151 ? -15.170 -4.552 11.766 1.00 96.38 151 GLY A C 1
ATOM 1186 O O . GLY A 1 151 ? -14.659 -4.235 12.838 1.00 96.38 151 GLY A O 1
ATOM 1187 N N . ASP A 1 152 ? -14.467 -5.169 10.809 1.00 98.31 152 ASP A N 1
ATOM 1188 C CA . ASP A 1 152 ? -13.020 -5.392 10.923 1.00 98.31 152 ASP A CA 1
ATOM 1189 C C . ASP A 1 152 ? -12.244 -4.067 10.831 1.00 98.31 152 ASP A C 1
ATOM 1191 O O . ASP A 1 152 ? -12.715 -3.083 10.263 1.00 98.31 152 ASP A O 1
ATOM 1195 N N . ILE A 1 153 ? -11.028 -4.040 11.370 1.00 98.31 153 ILE A N 1
ATOM 1196 C CA . ILE A 1 153 ? -10.138 -2.879 11.298 1.00 98.31 153 ILE A CA 1
ATOM 1197 C C . ILE A 1 153 ? -9.223 -3.061 10.092 1.00 98.31 153 ILE A C 1
ATOM 1199 O O . ILE A 1 153 ? -8.357 -3.938 10.089 1.00 98.31 153 ILE A O 1
ATOM 1203 N N . LEU A 1 154 ? -9.427 -2.243 9.061 1.00 98.12 154 LEU A N 1
ATOM 1204 C CA . LEU A 1 154 ? -8.617 -2.265 7.847 1.00 98.12 154 LEU A CA 1
ATOM 1205 C C . LEU A 1 154 ? -7.267 -1.604 8.128 1.00 98.12 154 LEU A C 1
ATOM 1207 O O . LEU A 1 154 ? -7.220 -0.420 8.454 1.00 98.12 154 LEU A O 1
ATOM 1211 N N . VAL A 1 155 ? -6.178 -2.352 7.968 1.00 97.75 155 VAL A N 1
ATOM 1212 C CA . VAL A 1 155 ? -4.809 -1.845 8.109 1.00 97.75 155 VAL A CA 1
ATOM 1213 C C . VAL A 1 155 ? -4.093 -1.954 6.764 1.00 97.75 155 VAL A C 1
ATOM 1215 O O . VAL A 1 155 ? -4.048 -3.028 6.173 1.00 97.75 155 VAL A O 1
ATOM 1218 N N . ALA A 1 156 ? -3.519 -0.862 6.268 1.00 94.94 156 ALA A N 1
ATOM 1219 C CA . ALA A 1 156 ? -2.794 -0.848 4.994 1.00 94.94 156 ALA A CA 1
ATOM 1220 C C . ALA A 1 156 ? -1.588 0.101 5.045 1.00 94.94 156 ALA A C 1
ATOM 1222 O O . ALA A 1 156 ? -1.493 0.957 5.922 1.00 94.94 156 ALA A O 1
ATOM 1223 N N . THR A 1 157 ? -0.655 -0.002 4.097 1.00 92.50 157 THR A N 1
ATOM 1224 C CA . THR A 1 157 ? 0.410 1.012 3.983 1.00 92.50 157 THR A CA 1
ATOM 1225 C C . THR A 1 157 ? -0.187 2.361 3.574 1.00 92.50 157 THR A C 1
ATOM 1227 O O . THR A 1 157 ? 0.029 3.363 4.251 1.00 92.50 157 THR A O 1
ATOM 1230 N N . SER A 1 158 ? -1.012 2.355 2.526 1.00 90.44 158 SER A N 1
ATOM 1231 C CA . SER A 1 158 ? -1.798 3.484 2.020 1.00 90.44 158 SER A CA 1
ATOM 1232 C C . SER A 1 158 ? -3.075 2.948 1.351 1.00 90.44 158 SER A C 1
ATOM 1234 O O . SER A 1 158 ? -3.218 1.738 1.174 1.00 90.44 158 SER A O 1
ATOM 1236 N N . THR A 1 159 ? -4.013 3.823 0.984 1.00 89.56 159 THR A N 1
ATOM 1237 C CA . THR A 1 159 ? -5.254 3.449 0.275 1.00 89.56 159 THR A CA 1
ATOM 1238 C C . THR A 1 159 ? -5.331 4.119 -1.094 1.00 89.56 159 THR A C 1
ATOM 1240 O O . THR A 1 159 ? -4.682 5.133 -1.339 1.00 89.56 159 THR A O 1
ATOM 1243 N N . TYR A 1 160 ? -6.134 3.541 -1.983 1.00 89.81 160 TYR A N 1
ATOM 1244 C CA . TYR A 1 160 ? -6.388 4.022 -3.341 1.00 89.81 160 TYR A CA 1
ATOM 1245 C C . TYR A 1 160 ? -7.799 3.587 -3.780 1.00 89.81 160 TYR A C 1
ATOM 1247 O O . TYR A 1 160 ? -8.378 2.722 -3.113 1.00 89.81 160 TYR A O 1
ATOM 1255 N N . PRO A 1 161 ? -8.366 4.126 -4.878 1.00 89.12 161 PRO A N 1
ATOM 1256 C CA . PRO A 1 161 ? -9.789 3.962 -5.202 1.00 89.12 161 PRO A CA 1
ATOM 1257 C C . PRO A 1 161 ? -10.285 2.514 -5.279 1.00 89.12 161 PRO A C 1
ATOM 1259 O O . PRO A 1 161 ? -11.423 2.221 -4.922 1.00 89.12 161 PRO A O 1
ATOM 1262 N N . ALA A 1 162 ? -9.428 1.567 -5.671 1.00 85.69 162 ALA A N 1
ATOM 1263 C CA . ALA A 1 162 ? -9.830 0.166 -5.723 1.00 85.69 162 ALA A CA 1
ATOM 1264 C C . ALA A 1 162 ? -10.147 -0.425 -4.338 1.00 85.69 162 ALA A C 1
ATOM 1266 O O . ALA A 1 162 ? -10.865 -1.414 -4.292 1.00 85.69 162 ALA A O 1
ATOM 1267 N N . LEU A 1 163 ? -9.645 0.155 -3.234 1.00 91.19 163 LEU A N 1
ATOM 1268 C CA . LEU A 1 163 ? -9.881 -0.315 -1.860 1.00 91.19 163 LEU A CA 1
ATOM 1269 C C . LEU A 1 163 ? -11.216 0.144 -1.262 1.00 91.19 163 LEU A C 1
ATOM 1271 O O . LEU A 1 163 ? -11.587 -0.351 -0.196 1.00 91.19 163 LEU A O 1
ATOM 1275 N N . VAL A 1 164 ? -11.952 1.043 -1.925 1.00 94.56 164 VAL A N 1
ATOM 1276 C CA . VAL A 1 164 ? -13.218 1.598 -1.410 1.00 94.56 164 VAL A CA 1
ATOM 1277 C C . VAL A 1 164 ? -14.204 0.509 -0.945 1.00 94.56 164 VAL A C 1
ATOM 1279 O O . VAL A 1 164 ? -14.674 0.606 0.189 1.00 94.56 164 VAL A O 1
ATOM 1282 N N . PRO A 1 165 ? -14.431 -0.604 -1.676 1.00 94.19 165 PRO A N 1
ATOM 1283 C CA . PRO A 1 165 ? -15.353 -1.654 -1.223 1.00 94.19 165 PRO A CA 1
ATOM 1284 C C . PRO A 1 165 ? -14.928 -2.376 0.069 1.00 94.19 165 PRO A C 1
ATOM 1286 O O . PRO A 1 165 ? -15.749 -3.018 0.732 1.00 94.19 165 PRO A O 1
ATOM 1289 N N . ALA A 1 166 ? -13.635 -2.357 0.411 1.00 95.75 166 ALA A N 1
ATOM 1290 C CA . ALA A 1 166 ? -13.143 -2.847 1.697 1.00 95.75 166 ALA A CA 1
ATOM 1291 C C . ALA A 1 166 ? -13.271 -1.778 2.787 1.00 95.75 166 ALA A C 1
ATOM 1293 O O . ALA A 1 166 ? -13.625 -2.111 3.917 1.00 95.75 166 ALA A O 1
ATOM 1294 N N . MET A 1 167 ? -13.026 -0.510 2.440 1.00 97.00 167 MET A N 1
ATOM 1295 C CA . MET A 1 167 ? -13.193 0.630 3.343 1.00 97.00 167 MET A CA 1
ATOM 1296 C C . MET A 1 167 ? -14.634 0.717 3.852 1.00 97.00 167 MET A C 1
ATOM 1298 O O . MET A 1 167 ? -14.821 0.796 5.056 1.00 97.00 167 MET A O 1
ATOM 1302 N N . GLU A 1 168 ? -15.639 0.560 2.986 1.00 96.56 168 GLU A N 1
ATOM 1303 C CA . GLU A 1 168 ? -17.070 0.559 3.353 1.00 96.56 168 GLU A CA 1
ATOM 1304 C C . GLU A 1 168 ? -17.459 -0.497 4.400 1.00 96.56 168 GLU A C 1
ATOM 1306 O O . GLU A 1 168 ? -18.429 -0.335 5.140 1.00 96.56 168 GLU A O 1
ATOM 1311 N N . LYS A 1 169 ? -16.725 -1.613 4.459 1.00 96.62 169 LYS A N 1
ATOM 1312 C CA . LYS A 1 169 ? -16.979 -2.691 5.425 1.00 96.62 169 LYS A CA 1
ATOM 1313 C C . LYS A 1 169 ? -16.246 -2.459 6.741 1.00 96.62 169 LYS A C 1
ATOM 1315 O O . LYS A 1 169 ? -16.628 -3.049 7.752 1.00 96.62 169 LYS A O 1
ATOM 1320 N N . ALA A 1 170 ? -15.183 -1.665 6.734 1.00 97.75 170 ALA A N 1
ATOM 1321 C CA . ALA A 1 170 ? -14.311 -1.514 7.880 1.00 97.75 170 ALA A CA 1
ATOM 1322 C C . ALA A 1 170 ? -15.026 -0.798 9.037 1.00 97.75 170 ALA A C 1
ATOM 1324 O O . ALA A 1 170 ? -15.769 0.158 8.842 1.00 97.75 170 ALA A O 1
ATOM 1325 N N . GLY A 1 171 ? -14.781 -1.255 10.263 1.00 97.50 171 GLY A N 1
ATOM 1326 C CA . GLY A 1 171 ? -15.173 -0.537 11.474 1.00 97.50 171 GLY A CA 1
ATOM 1327 C C . GLY A 1 171 ? -14.282 0.680 11.733 1.00 97.50 171 GLY A C 1
ATOM 1328 O O . GLY A 1 171 ? -14.753 1.677 12.266 1.00 97.50 171 GLY A O 1
ATOM 1329 N N . ALA A 1 172 ? -13.008 0.607 11.342 1.00 98.31 172 ALA A N 1
ATOM 1330 C CA . ALA A 1 172 ? -12.089 1.739 11.263 1.00 98.31 172 ALA A CA 1
ATOM 1331 C C . ALA A 1 172 ? -10.954 1.441 10.280 1.00 98.31 172 ALA A C 1
ATOM 1333 O O . ALA A 1 172 ? -10.690 0.283 9.946 1.00 98.31 172 ALA A O 1
ATOM 1334 N N . ILE A 1 173 ? -10.268 2.497 9.846 1.00 98.25 173 ILE A N 1
ATOM 1335 C CA . ILE A 1 173 ? -9.192 2.431 8.855 1.00 98.25 173 ILE A CA 1
ATOM 1336 C C . ILE A 1 173 ? -7.903 2.975 9.470 1.00 98.25 173 ILE A C 1
ATOM 1338 O O . ILE A 1 173 ? -7.880 4.072 10.027 1.00 98.25 173 ILE A O 1
ATOM 1342 N N . VAL A 1 174 ? -6.819 2.211 9.355 1.00 98.00 174 VAL A N 1
ATOM 1343 C CA . VAL A 1 174 ? -5.495 2.569 9.864 1.00 98.00 174 VAL A CA 1
ATOM 1344 C C . VAL A 1 174 ? -4.473 2.474 8.739 1.00 98.00 174 VAL A C 1
ATOM 1346 O O . VAL A 1 174 ? -4.366 1.434 8.089 1.00 98.00 174 VAL A O 1
ATOM 1349 N N . THR A 1 175 ? -3.690 3.531 8.517 1.00 97.25 175 THR A N 1
ATOM 1350 C CA . THR A 1 175 ? -2.617 3.507 7.510 1.00 97.25 175 THR A CA 1
ATOM 1351 C C . THR A 1 175 ? -1.244 3.860 8.072 1.00 97.25 175 THR A C 1
ATOM 1353 O O . THR A 1 175 ? -1.115 4.617 9.043 1.00 97.25 175 THR A O 1
ATOM 1356 N N . ASN A 1 176 ? -0.186 3.306 7.471 1.00 93.69 176 ASN A N 1
ATOM 1357 C CA . ASN A 1 176 ? 1.189 3.711 7.788 1.00 93.69 176 ASN A CA 1
ATOM 1358 C C . ASN A 1 176 ? 1.480 5.118 7.274 1.00 93.69 176 ASN A C 1
ATOM 1360 O O . ASN A 1 176 ? 2.121 5.905 7.967 1.00 93.69 176 ASN A O 1
ATOM 1364 N N . GLU A 1 177 ? 1.001 5.414 6.071 1.00 91.75 177 GLU A N 1
ATOM 1365 C CA . GLU A 1 177 ? 1.261 6.644 5.336 1.00 91.75 177 GLU A CA 1
ATOM 1366 C C . GLU A 1 177 ? -0.030 7.430 5.111 1.00 91.75 177 GLU A C 1
ATOM 1368 O O . GLU A 1 177 ? -1.139 6.906 5.234 1.00 91.75 177 GLU A O 1
ATOM 1373 N N . GLY A 1 178 ? 0.122 8.704 4.769 1.00 88.38 178 GLY A N 1
ATOM 1374 C CA . GLY A 1 178 ? -0.985 9.622 4.536 1.00 88.38 178 GLY A CA 1
ATOM 1375 C C . GLY A 1 178 ? -1.083 10.712 5.598 1.00 88.38 178 GLY A C 1
ATOM 1376 O O . GLY A 1 178 ? -0.524 10.615 6.688 1.00 88.38 178 GLY A O 1
ATOM 1377 N N . GLY A 1 179 ? -1.800 11.771 5.240 1.00 90.81 179 GLY A N 1
ATOM 1378 C CA . GLY A 1 179 ? -2.088 12.914 6.101 1.00 90.81 179 GLY A CA 1
ATOM 1379 C C . GLY A 1 179 ? -3.525 13.390 5.918 1.00 90.81 179 GLY A C 1
ATOM 1380 O O . GLY A 1 179 ? -4.356 12.688 5.335 1.00 90.81 179 GLY A O 1
ATOM 1381 N N . LEU A 1 180 ? -3.802 14.611 6.373 1.00 91.31 180 LEU A N 1
ATOM 1382 C CA . LEU A 1 180 ? -5.145 15.197 6.423 1.00 91.31 180 LEU A CA 1
ATOM 1383 C C . LEU A 1 180 ? -5.918 15.177 5.090 1.00 91.31 180 LEU A C 1
ATOM 1385 O O . LEU A 1 180 ? -7.142 15.058 5.115 1.00 91.31 180 LEU A O 1
ATOM 1389 N N . LEU A 1 181 ? -5.214 15.285 3.959 1.00 92.75 181 LEU A N 1
ATOM 1390 C CA . LEU A 1 181 ? -5.777 15.346 2.601 1.00 92.75 181 LEU A CA 1
ATOM 1391 C C . LEU A 1 181 ? -5.538 14.063 1.788 1.00 92.75 181 LEU A C 1
ATOM 1393 O O . LEU A 1 181 ? -5.708 14.049 0.574 1.00 92.75 181 LEU A O 1
ATOM 1397 N N . SER A 1 182 ? -5.084 12.989 2.434 1.00 91.06 182 SER A N 1
ATOM 1398 C CA . SER A 1 182 ? -4.859 11.713 1.749 1.00 91.06 182 SER A CA 1
ATOM 1399 C C . SER A 1 182 ? -6.170 11.070 1.291 1.00 91.06 182 SER A C 1
ATOM 1401 O O . SER A 1 182 ? -7.232 11.341 1.853 1.00 91.06 182 SER A O 1
ATOM 1403 N N . HIS A 1 183 ? -6.079 10.146 0.328 1.00 93.12 183 HIS A N 1
ATOM 1404 C CA . HIS A 1 183 ? -7.219 9.338 -0.118 1.00 93.12 183 HIS A CA 1
ATOM 1405 C C . HIS A 1 183 ? -7.951 8.676 1.064 1.00 93.12 183 HIS A C 1
ATOM 1407 O O . HIS A 1 183 ? -9.170 8.775 1.169 1.00 93.12 183 HIS A O 1
ATOM 1413 N N . ALA A 1 184 ? -7.203 8.089 2.009 1.00 93.25 184 ALA A N 1
ATOM 1414 C CA . ALA A 1 184 ? -7.768 7.495 3.223 1.00 93.25 184 ALA A CA 1
ATOM 1415 C C . ALA A 1 184 ? -8.593 8.511 4.024 1.00 93.25 184 ALA A C 1
ATOM 1417 O O . ALA A 1 184 ? -9.691 8.192 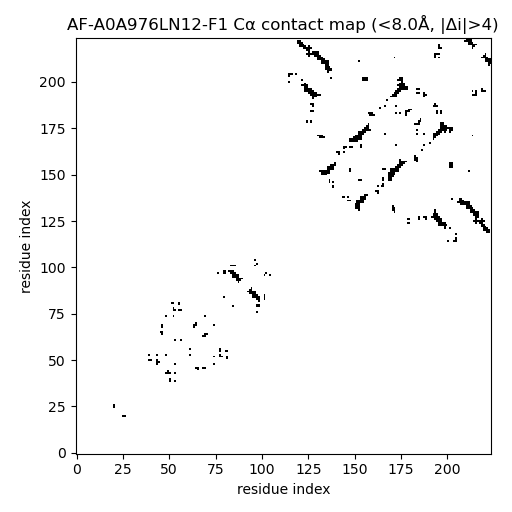4.469 1.00 93.25 184 ALA A O 1
ATOM 1418 N N . ALA A 1 185 ? -8.084 9.733 4.192 1.00 93.31 185 ALA A N 1
ATOM 1419 C CA . ALA A 1 185 ? -8.731 10.771 4.984 1.00 93.31 185 ALA A CA 1
ATOM 1420 C C . ALA A 1 185 ? -10.018 11.303 4.340 1.00 93.31 185 ALA A C 1
ATOM 1422 O O . ALA A 1 185 ? -11.001 11.508 5.047 1.00 93.31 185 ALA A O 1
ATOM 1423 N N . ILE A 1 186 ? -10.012 11.530 3.025 1.00 96.12 186 ILE A N 1
ATOM 1424 C CA . ILE A 1 186 ? -11.175 12.044 2.288 1.00 96.12 186 ILE A CA 1
ATOM 1425 C C . ILE A 1 186 ? -12.300 11.006 2.319 1.00 96.12 186 ILE A C 1
ATOM 1427 O O . ILE A 1 186 ? -13.358 11.261 2.889 1.00 96.12 186 ILE A O 1
ATOM 1431 N N . VAL A 1 187 ? -12.019 9.794 1.835 1.00 96.56 187 VAL A N 1
ATOM 1432 C CA . VAL A 1 187 ? -13.027 8.732 1.721 1.00 96.56 187 VAL A CA 1
ATOM 1433 C C . VAL A 1 187 ? -13.548 8.300 3.096 1.00 96.56 187 VAL A C 1
ATOM 1435 O O . VAL A 1 187 ? -14.740 8.074 3.264 1.00 96.56 187 VAL A O 1
ATOM 1438 N N . SER A 1 188 ? -12.701 8.232 4.130 1.00 96.44 188 SER A N 1
ATOM 1439 C CA . SER A 1 188 ? -13.180 7.852 5.471 1.00 96.44 188 SER A CA 1
ATOM 1440 C C . SER A 1 188 ? -14.145 8.875 6.076 1.00 96.44 188 SER A C 1
ATOM 1442 O O . SER A 1 188 ? -15.028 8.487 6.839 1.00 96.44 188 SER A O 1
ATOM 1444 N N . ARG A 1 189 ? -14.002 10.169 5.751 1.00 97.06 189 ARG A N 1
ATOM 1445 C CA . ARG A 1 189 ? -14.953 11.208 6.184 1.00 97.06 189 ARG A CA 1
ATOM 1446 C C . ARG A 1 189 ? -16.277 11.096 5.446 1.00 97.06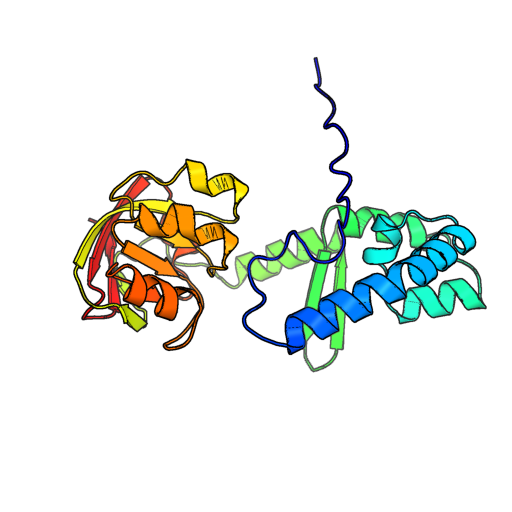 189 ARG A C 1
ATOM 1448 O O . ARG A 1 189 ? -17.317 11.216 6.079 1.00 97.06 189 ARG A O 1
ATOM 1455 N N . GLU A 1 190 ? -16.229 10.830 4.143 1.00 96.69 190 GLU A N 1
ATOM 1456 C CA . GLU A 1 190 ? -17.422 10.605 3.317 1.00 96.69 190 GLU A CA 1
ATOM 1457 C C . GLU A 1 190 ? -18.217 9.384 3.796 1.00 96.69 190 GLU A C 1
ATOM 1459 O O . GLU A 1 190 ? -19.441 9.431 3.875 1.00 96.69 190 GLU A O 1
ATOM 1464 N N . LEU A 1 191 ? -17.519 8.314 4.190 1.00 95.69 191 LEU A N 1
ATOM 1465 C CA . LEU A 1 191 ? -18.131 7.091 4.715 1.00 95.69 191 LEU A CA 1
ATOM 1466 C C . LEU A 1 191 ? -18.518 7.180 6.202 1.00 95.69 191 LEU A C 1
ATOM 1468 O O . LEU A 1 191 ? -19.173 6.273 6.715 1.00 95.69 191 LEU A O 1
ATOM 1472 N N . GLY A 1 192 ? -18.096 8.227 6.920 1.00 96.31 192 GLY A N 1
ATOM 1473 C CA . GLY A 1 192 ? -18.312 8.353 8.366 1.00 96.31 192 GLY A CA 1
ATOM 1474 C C . GLY A 1 192 ? -17.577 7.295 9.202 1.00 96.31 192 GLY A C 1
ATOM 1475 O O . GLY A 1 192 ? -18.030 6.936 10.288 1.00 96.31 192 GLY A O 1
ATOM 1476 N N . ILE A 1 193 ? -16.457 6.770 8.698 1.00 98.12 193 ILE A N 1
ATOM 1477 C CA . ILE A 1 193 ? -15.686 5.696 9.334 1.00 98.12 193 ILE A CA 1
ATOM 1478 C C . ILE A 1 193 ? -14.494 6.301 10.090 1.00 98.12 193 ILE A C 1
ATOM 1480 O O . ILE A 1 193 ? -13.762 7.109 9.509 1.00 98.12 193 ILE A O 1
ATOM 1484 N N . PRO A 1 194 ? -14.241 5.914 11.357 1.00 98.38 194 PRO A N 1
ATOM 1485 C CA . PRO A 1 194 ? -13.073 6.367 12.104 1.00 98.38 194 PRO A CA 1
ATOM 1486 C C . PRO A 1 194 ? -11.770 6.030 11.377 1.00 98.38 194 PRO A C 1
ATOM 1488 O O . PRO A 1 194 ? -11.567 4.893 10.941 1.00 98.38 194 PRO A O 1
ATOM 1491 N N . CYS A 1 195 ? -10.858 6.996 11.268 1.00 98.19 195 CYS A N 1
ATOM 1492 C CA . CYS A 1 195 ? -9.620 6.794 10.519 1.00 98.19 195 CYS A CA 1
ATOM 1493 C C . CYS A 1 195 ? -8.404 7.454 11.171 1.00 98.19 195 CYS A C 1
ATOM 1495 O O . CYS A 1 195 ? -8.441 8.634 11.532 1.00 98.19 195 CYS A O 1
ATOM 1497 N N . VAL A 1 196 ? -7.320 6.680 11.277 1.00 98.31 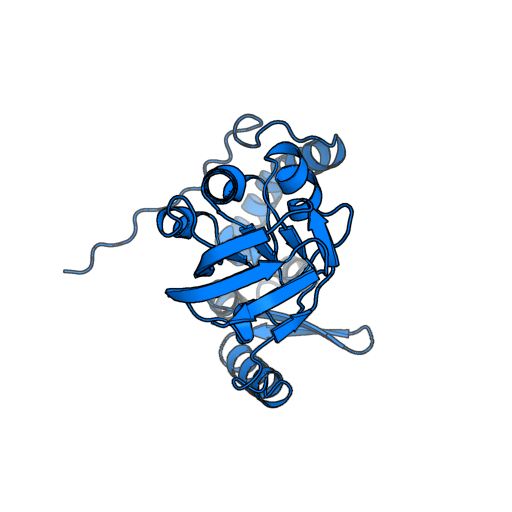196 VAL A N 1
ATOM 1498 C CA . VAL A 1 196 ? -6.000 7.115 11.749 1.00 98.31 196 VAL A CA 1
ATOM 1499 C C . VAL A 1 196 ? -4.970 6.854 10.654 1.00 98.31 196 VAL A C 1
ATOM 1501 O O . VAL A 1 196 ? -4.761 5.715 10.247 1.00 98.31 196 VAL A O 1
ATOM 1504 N N . VAL A 1 197 ? -4.291 7.898 10.195 1.00 97.38 197 VAL A N 1
ATOM 1505 C CA . VAL A 1 197 ? -3.252 7.802 9.157 1.00 97.38 197 VAL A CA 1
ATOM 1506 C C . VAL A 1 197 ? -1.875 8.101 9.733 1.00 97.38 197 VAL A C 1
ATOM 1508 O O . VAL A 1 197 ? -1.754 8.623 10.840 1.00 97.38 197 VAL A O 1
ATOM 1511 N N . GLY A 1 198 ? -0.813 7.790 8.992 1.00 94.00 198 GLY A N 1
ATOM 1512 C CA . GLY A 1 198 ? 0.533 8.212 9.383 1.00 94.00 198 GLY A CA 1
ATOM 1513 C C . GLY A 1 198 ? 1.098 7.469 10.599 1.00 94.00 198 GLY A C 1
ATOM 1514 O O . GLY A 1 198 ? 1.939 8.021 11.306 1.00 94.00 198 GLY A O 1
ATOM 1515 N N . THR A 1 199 ? 0.656 6.233 10.866 1.00 93.38 199 THR A N 1
ATOM 1516 C CA . THR A 1 199 ? 1.188 5.421 11.982 1.00 93.38 199 THR A CA 1
ATOM 1517 C C . THR A 1 199 ? 2.634 4.968 11.771 1.00 93.38 199 THR A C 1
ATOM 1519 O O . THR A 1 199 ? 3.277 4.515 12.717 1.00 93.38 199 THR A O 1
ATOM 1522 N N . LYS A 1 200 ? 3.154 5.088 10.539 1.00 89.94 200 LYS A N 1
ATOM 1523 C CA . LYS A 1 200 ? 4.495 4.708 10.050 1.00 89.94 200 LYS A CA 1
ATOM 1524 C C . LYS A 1 200 ? 4.816 3.210 10.112 1.00 89.94 200 LYS A C 1
ATOM 1526 O O . LYS A 1 200 ? 5.406 2.672 9.184 1.00 89.94 200 LYS A O 1
ATOM 1531 N N . ILE A 1 201 ? 4.420 2.531 11.185 1.00 89.75 201 ILE A N 1
ATOM 1532 C CA . ILE A 1 201 ? 4.784 1.145 11.502 1.00 89.75 201 ILE A CA 1
ATOM 1533 C C . ILE A 1 201 ? 3.569 0.245 11.779 1.00 89.75 201 ILE A C 1
ATOM 1535 O O . ILE A 1 201 ? 3.744 -0.878 12.248 1.00 89.75 201 ILE A O 1
ATOM 1539 N N . GLY A 1 202 ? 2.344 0.699 11.496 1.00 88.88 202 GLY A N 1
ATOM 1540 C CA . GLY A 1 202 ? 1.105 -0.043 11.751 1.00 88.88 202 GLY A CA 1
ATOM 1541 C C . GLY A 1 202 ? 1.101 -1.462 11.179 1.00 88.88 202 GLY A C 1
ATOM 1542 O O . GLY A 1 202 ? 0.877 -2.411 11.927 1.00 88.88 202 GLY A O 1
ATOM 1543 N N . THR A 1 203 ? 1.452 -1.634 9.901 1.00 91.19 203 THR A N 1
ATOM 1544 C CA . THR A 1 203 ? 1.536 -2.966 9.256 1.00 91.19 203 THR A CA 1
ATOM 1545 C C . THR A 1 203 ? 2.690 -3.837 9.768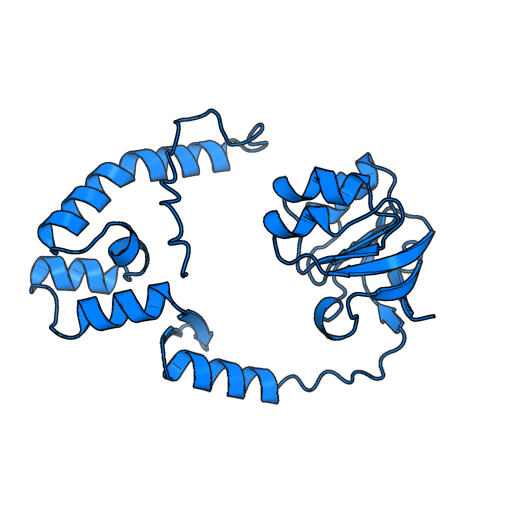 1.00 91.19 203 THR A C 1
ATOM 1547 O O . THR A 1 203 ? 2.690 -5.043 9.533 1.00 91.19 203 THR A O 1
ATOM 1550 N N . LYS A 1 204 ? 3.682 -3.250 10.454 1.00 87.88 204 LYS A N 1
ATOM 1551 C CA . LYS A 1 204 ? 4.829 -3.971 11.037 1.00 87.88 204 LYS A CA 1
ATOM 1552 C C . LYS A 1 204 ? 4.544 -4.439 12.469 1.00 87.88 204 LYS A C 1
ATOM 1554 O O . LYS A 1 204 ? 5.075 -5.462 12.898 1.00 87.88 204 LYS A O 1
ATOM 1559 N N . VAL A 1 205 ? 3.746 -3.676 13.221 1.00 90.06 205 VAL A N 1
ATOM 1560 C CA . VAL A 1 205 ? 3.428 -3.945 14.635 1.00 90.06 205 VAL A CA 1
ATOM 1561 C C . VAL A 1 205 ? 2.174 -4.801 14.788 1.00 90.06 205 VAL A C 1
ATOM 1563 O O . VAL A 1 205 ? 2.171 -5.730 15.598 1.00 90.06 205 VAL A O 1
ATOM 1566 N N . LEU A 1 206 ? 1.118 -4.485 14.037 1.00 92.38 206 LEU A N 1
ATOM 1567 C CA . LEU A 1 206 ? -0.144 -5.219 14.076 1.00 92.38 206 LEU A CA 1
ATOM 1568 C C . LEU A 1 206 ? -0.052 -6.483 13.224 1.00 92.38 206 LEU A C 1
ATOM 1570 O O . LEU A 1 206 ? 0.688 -6.531 12.242 1.00 92.38 206 LEU A O 1
ATOM 1574 N N . LYS A 1 207 ? -0.826 -7.504 13.591 1.00 93.62 207 LYS A N 1
ATOM 1575 C CA . LYS A 1 207 ? -0.950 -8.747 12.824 1.00 93.62 207 LYS A CA 1
ATOM 1576 C C . LYS A 1 207 ? -2.400 -9.026 12.467 1.00 93.62 207 LYS A C 1
ATOM 1578 O O . LYS A 1 207 ? -3.315 -8.639 13.191 1.00 93.62 207 LYS A O 1
ATOM 1583 N N . ASP A 1 208 ? -2.605 -9.742 11.365 1.00 94.88 208 ASP A N 1
ATOM 1584 C CA . ASP A 1 208 ? -3.930 -10.237 10.995 1.00 94.88 208 ASP A CA 1
ATOM 1585 C C . ASP A 1 208 ? -4.584 -10.992 12.160 1.00 94.88 208 ASP A C 1
ATOM 1587 O O . ASP A 1 208 ? -4.020 -11.936 12.712 1.00 94.88 208 ASP A O 1
ATOM 1591 N N . GLY A 1 209 ? -5.805 -10.584 12.511 1.00 94.62 209 GLY A N 1
ATOM 1592 C CA . GLY A 1 209 ? -6.591 -11.177 13.589 1.00 94.62 209 GLY A CA 1
ATOM 1593 C C . GLY A 1 209 ? -6.405 -10.548 14.972 1.00 94.62 209 GLY A C 1
ATOM 1594 O O . GLY A 1 209 ? -7.242 -10.840 15.836 1.00 94.62 209 GLY A O 1
ATOM 1595 N N . ASP A 1 210 ? -5.403 -9.678 15.166 1.00 95.69 210 ASP A N 1
ATOM 1596 C CA . ASP A 1 210 ? -5.221 -8.916 16.409 1.00 95.69 210 ASP A CA 1
ATOM 1597 C C . ASP A 1 210 ? -6.494 -8.129 16.725 1.00 95.69 210 ASP A C 1
ATOM 1599 O O . ASP A 1 210 ? -7.087 -7.502 15.846 1.00 95.69 210 ASP A O 1
ATOM 1603 N N . LEU A 1 211 ? -6.928 -8.159 17.982 1.00 96.94 211 LEU A N 1
ATOM 1604 C CA . LEU A 1 211 ? -8.048 -7.347 18.430 1.00 96.94 211 LEU A CA 1
ATOM 1605 C C . LEU A 1 211 ? -7.521 -5.964 18.820 1.00 96.94 211 LEU A C 1
ATOM 1607 O O . LEU A 1 211 ? -6.596 -5.852 19.624 1.00 96.94 211 LEU A O 1
ATOM 1611 N N . VAL A 1 212 ? -8.082 -4.909 18.231 1.00 97.62 212 VAL A N 1
ATOM 1612 C CA . VAL A 1 212 ? -7.638 -3.536 18.496 1.00 97.62 212 VAL A CA 1
ATOM 1613 C C . VAL A 1 212 ? -8.814 -2.604 18.758 1.00 97.62 212 VAL A C 1
ATOM 1615 O O . VAL A 1 212 ? -9.920 -2.805 18.254 1.00 97.62 212 VAL A O 1
ATOM 1618 N N . GLU A 1 213 ? -8.551 -1.568 19.547 1.00 97.75 213 GLU A N 1
ATOM 1619 C CA . GLU A 1 213 ? -9.384 -0.382 19.703 1.00 97.75 213 GLU A CA 1
ATOM 1620 C C . GLU A 1 213 ? -8.719 0.778 18.954 1.00 97.75 213 GLU A C 1
ATOM 1622 O O . GLU A 1 213 ? -7.545 1.082 19.171 1.00 97.75 213 GLU A O 1
ATOM 1627 N N . VAL A 1 214 ? -9.471 1.421 18.065 1.00 98.19 214 VAL A N 1
ATOM 1628 C CA . VAL A 1 214 ? -9.060 2.631 17.349 1.00 98.19 214 VAL A CA 1
ATOM 1629 C C . VAL A 1 214 ? -9.812 3.809 17.953 1.00 98.19 214 VAL A C 1
ATOM 1631 O O . VAL A 1 214 ? -11.042 3.824 17.936 1.00 98.19 214 VAL A O 1
ATOM 1634 N N . ASP A 1 215 ? -9.084 4.802 18.460 1.00 98.00 215 ASP A N 1
ATOM 1635 C CA . ASP A 1 215 ? -9.617 6.099 18.880 1.00 98.00 215 ASP A CA 1
ATOM 1636 C C . ASP A 1 215 ? -9.088 7.185 17.943 1.00 98.00 215 ASP A C 1
ATOM 1638 O O . ASP A 1 215 ? -8.021 7.772 18.154 1.00 98.00 215 ASP A O 1
ATOM 1642 N N . ALA A 1 216 ? -9.852 7.462 16.889 1.00 97.12 216 ALA A N 1
ATOM 1643 C CA . ALA A 1 216 ? -9.463 8.427 15.875 1.00 97.12 216 ALA A CA 1
ATOM 1644 C C . ALA A 1 216 ? -9.591 9.883 16.350 1.00 97.12 216 ALA A C 1
ATOM 1646 O O . ALA A 1 216 ? -9.040 10.771 15.714 1.00 97.12 216 ALA A O 1
ATOM 1647 N N . ASN A 1 217 ? -10.229 10.149 17.495 1.00 96.69 217 ASN A N 1
ATOM 1648 C CA . ASN A 1 217 ? -10.223 11.492 18.094 1.00 96.69 217 ASN A CA 1
ATOM 1649 C C . ASN A 1 217 ? -8.851 11.835 18.682 1.00 96.69 217 ASN A C 1
ATOM 1651 O O . ASN A 1 217 ? -8.446 12.992 18.698 1.00 96.69 217 ASN A O 1
ATOM 1655 N N . LYS A 1 218 ? -8.145 10.816 19.183 1.00 95.81 218 LYS A N 1
ATOM 1656 C CA . LYS A 1 218 ? -6.809 10.953 19.777 1.00 95.81 218 LYS A CA 1
ATOM 1657 C C . LYS A 1 218 ? -5.689 10.503 18.838 1.00 95.81 218 LYS A C 1
ATOM 1659 O O . LYS A 1 218 ? -4.523 10.690 19.165 1.00 95.81 218 LYS A O 1
ATOM 1664 N N . GLY A 1 219 ? -6.033 9.897 17.700 1.00 96.00 219 GLY A N 1
ATOM 1665 C CA . GLY A 1 219 ? -5.065 9.313 16.773 1.00 96.00 219 GLY A CA 1
ATOM 1666 C C . GLY A 1 219 ? -4.371 8.073 17.341 1.00 96.00 219 GLY A C 1
ATOM 1667 O O . GLY A 1 219 ? -3.193 7.860 17.069 1.00 96.00 219 GLY A O 1
ATOM 1668 N N . ILE A 1 220 ? -5.069 7.281 18.161 1.00 97.19 220 ILE A N 1
ATOM 1669 C CA . ILE A 1 220 ? -4.491 6.147 18.895 1.00 97.19 220 ILE A CA 1
ATOM 1670 C C . ILE A 1 220 ? -5.063 4.827 18.374 1.00 97.19 220 ILE A C 1
ATOM 1672 O O . ILE A 1 220 ? -6.273 4.694 18.193 1.00 97.19 220 ILE A O 1
ATOM 1676 N N . VAL A 1 221 ? -4.196 3.832 18.182 1.00 97.25 221 VAL A N 1
ATOM 1677 C CA . VAL A 1 221 ? -4.576 2.444 17.886 1.00 97.25 221 VAL A CA 1
ATOM 1678 C C . VAL A 1 221 ? -3.943 1.532 18.926 1.00 97.25 221 VAL A C 1
ATOM 1680 O O . VAL A 1 221 ? -2.720 1.459 19.031 1.00 97.25 221 VAL A O 1
ATOM 1683 N N . LYS A 1 222 ? -4.764 0.826 19.700 1.00 95.88 222 LYS A N 1
ATOM 1684 C CA . LYS A 1 222 ? -4.316 0.024 20.841 1.00 95.88 222 LYS A CA 1
ATOM 1685 C C . LYS A 1 222 ? -4.726 -1.431 20.688 1.00 95.88 222 LYS A C 1
ATOM 1687 O O . LYS A 1 222 ? -5.895 -1.717 20.450 1.00 95.88 222 LYS A O 1
ATOM 1692 N N . ARG A 1 223 ? -3.786 -2.359 20.877 1.00 93.38 223 ARG A N 1
ATOM 1693 C CA . ARG A 1 223 ? -4.091 -3.796 20.941 1.00 93.38 223 ARG A CA 1
ATOM 1694 C C . ARG A 1 223 ? -4.702 -4.140 22.299 1.00 93.38 223 ARG A C 1
ATOM 1696 O O . ARG A 1 223 ? -4.146 -3.746 23.329 1.00 93.38 223 ARG A O 1
ATOM 1703 N N . ILE A 1 224 ? -5.821 -4.859 22.280 1.00 90.44 224 ILE A N 1
ATOM 1704 C CA . ILE A 1 224 ? -6.607 -5.249 23.460 1.00 90.44 224 ILE A CA 1
ATOM 1705 C C . ILE A 1 224 ? -6.662 -6.763 23.634 1.00 90.44 224 ILE A C 1
ATOM 1707 O O . ILE A 1 224 ? -6.558 -7.488 22.619 1.00 90.44 224 ILE A O 1
#

pLDDT: mean 81.67, std 19.95, range [22.89, 98.38]